Protein 6L81 (pdb70)

Secondary structure (DSSP, 8-state):
-HHHHHHHHHHHHHH----TTSHHHHHHHHHHHHHHHS--SPPP-HHHHHHHHHHHHHHHHHTT-HHHHHHHHHHHHHHT---HHHHHHHHHHHH-/-THHHHHHHHHHHHHHHHHHHTT----HHHHHHHHHHHHTT--HHHHHHHHHHHHHTTTT-/-HHHHHHHHHHHH----TTSHHHHHHHHHHHHHHHH----HHHHHHHHHHHHHHHHHTT-HHHHHHHHHHHHHHHTS---HHHHHHHHHHHH-/-HHHHHHHHHHHHHHTT----HHHHHHHHHHHHTT--HHHHHHHHHHHHHHHHH-

GO terms:
  GO:0005813 centrosome (C, IDA)
  GO:0005829 cytosol (C, TAS)
  GO:0005515 protein binding (F, IPI)
  GO:0008017 microtubule binding (F, IDA)
  GO:0000931 gamma-tubulin ring complex (C, IDA)
  GO:0007020 microtubule nucleation (P, IDA)

Foldseek 3Di:
DVVLVVLLVVCCVPVVDVDCPPVVSVVVSVVVVVVVPPDDDDPFDQVVLVVVLVVVLVVCVVVVVVVVSVVSVVVLVVQVPPVVSRVVSVVVVVVD/DVVVVVVVVVVLVVVVVVCVVVPVPDDSVVVVVLVVCVVVPDDVVVVVVVVVVVVVCPVVD/DLVVLLVVLCVPVVPVDCVDVVSVVSSVVVVVVVVVHDQDQVVLVVVLVVVLVVCVVVPVPVVSVVSVVVLVVQVPDPPVVSRVVSVVVVVVD/DVVVVLVVVVVVCVVVPVPDDSVVVVVLVVCVVVPDDVVVVSVVVVVVVVVVVVD

Solvent-accessible surface area: 15804 Å² total; per-residue (Å²): 125,93,47,92,132,1,0,60,41,0,0,47,46,21,4,38,27,138,85,73,95,41,99,55,0,75,41,0,5,58,1,0,44,19,1,12,128,4,126,3,43,126,129,40,79,48,116,141,19,60,102,59,13,90,33,36,63,84,94,14,62,132,121,87,59,115,91,73,3,64,35,0,101,132,5,4,110,66,18,40,114,123,164,30,47,46,10,9,1,10,1,0,34,48,12,75,130,96,74,101,143,97,45,80,170,85,50,24,60,6,2,19,65,0,1,156,20,19,118,3,65,13,71,66,131,13,0,26,10,1,14,80,0,6,109,80,62,18,33,7,64,2,0,4,11,0,0,96,13,0,73,109,14,41,148,64,129,98,92,128,9,0,68,48,0,0,71,41,19,2,38,14,145,86,72,87,39,98,55,2,78,53,0,6,63,0,0,58,12,0,15,153,27,64,150,61,87,41,125,139,13,52,108,50,12,69,34,20,64,107,100,16,56,132,127,86,61,112,87,76,2,61,33,1,76,138,12,4,98,63,1,38,121,26,119,75,116,29,24,33,10,3,0,16,2,0,36,41,11,72,106,115,149,71,17,25,57,7,0,40,84,0,0,92,34,15,111,2,56,8,72,68,98,12,1,29,8,2,11,90,0,6,81,90,62,20,36,3,94,1,0,5,6,0,0,102,20,0,68,44,1,59,140,24,127

Organism: Homo sapiens (NCBI:txid9606)

B-factor: mean 60.9, std 21.16, range [31.72, 166.47]

Structure (mmCIF, N/CA/C/O backbone):
data_6L81
#
_entry.id   6L81
#
_cell.length_a   88.390
_cell.length_b   96.144
_cell.length_c   51.884
_cell.angle_alpha   90.000
_cell.angle_beta   90.000
_cell.angle_gamma   90.000
#
_symmetry.space_group_name_H-M   'P 21 21 2'
#
loop_
_entity.id
_entity.type
_entity.pdbx_description
1 polymer 'Gamma-tubulin complex component 5'
2 polymer 'Mitotic-spindle organizing protein 1'
3 water water
#
loop_
_atom_site.group_PDB
_atom_site.id
_atom_site.type_symbol
_atom_site.label_atom_id
_atom_site.label_alt_id
_atom_site.label_comp_id
_atom_site.label_asym_id
_atom_site.label_entity_id
_atom_site.label_seq_id
_atom_site.pdbx_PDB_ins_code
_atom_site.Cartn_x
_atom_site.Cartn_y
_atom_site.Cartn_z
_atom_site.occupancy
_atom_site.B_iso_or_equiv
_atom_site.auth_seq_id
_atom_site.auth_comp_id
_atom_site.auth_asym_id
_atom_site.auth_atom_id
_atom_site.pdbx_PDB_model_num
ATOM 1 N N . ALA A 1 18 ? 6.57157 33.88034 -11.98400 1.000 79.96691 13 ALA A N 1
ATOM 2 C CA . ALA A 1 18 ? 7.59645 33.00497 -12.54851 1.000 79.49351 13 ALA A CA 1
ATOM 3 C C . ALA A 1 18 ? 6.99732 31.65701 -12.94889 1.000 79.32533 13 ALA A C 1
ATOM 4 O O . ALA A 1 18 ? 7.09987 31.22834 -14.10371 1.000 70.19465 13 ALA A O 1
ATOM 6 N N . GLN A 1 19 ? 6.38077 30.98358 -11.97361 1.000 75.60247 14 GLN A N 1
ATOM 7 C CA . GLN A 1 19 ? 5.64762 29.76120 -12.27630 1.000 69.20661 14 GLN A CA 1
ATOM 8 C C . GLN A 1 19 ? 4.34835 30.07242 -13.00763 1.000 59.36749 14 GLN A C 1
ATOM 9 O O . GLN A 1 19 ? 3.84179 29.23189 -13.76224 1.000 56.30187 14 GLN A O 1
ATOM 15 N N . GLN A 1 20 ? 3.81181 31.27672 -12.80711 1.000 58.38331 15 GLN A N 1
ATOM 16 C CA . GLN A 1 20 ? 2.69604 31.75563 -13.61581 1.000 62.37526 15 GLN A CA 1
ATOM 17 C C . GLN A 1 20 ? 3.02127 31.66611 -15.10222 1.000 58.00418 15 GLN A C 1
ATOM 18 O O . GLN A 1 20 ? 2.26320 31.08757 -15.89077 1.000 46.79667 15 GLN A O 1
ATOM 24 N N . GLU A 1 21 ? 4.15878 32.24607 -15.49372 1.000 53.85208 16 GLU A N 1
ATOM 25 C CA . GLU A 1 21 ? 4.55238 32.28440 -16.89750 1.000 60.33311 16 GLU A CA 1
ATOM 26 C C . GLU A 1 21 ? 4.71733 30.88359 -17.47438 1.000 59.47516 16 GLU A C 1
ATOM 27 O O . GLU A 1 21 ? 4.32289 30.62140 -18.61815 1.000 55.07524 16 GLU A O 1
ATOM 33 N N . ARG A 1 22 ? 5.31986 29.97242 -16.70964 1.000 67.18535 17 ARG A N 1
ATOM 34 C CA . ARG A 1 22 ? 5.39095 28.58789 -17.15889 1.000 64.37806 17 ARG A CA 1
ATOM 35 C C . ARG A 1 22 ? 3.98989 27.99339 -17.31435 1.000 56.68979 17 ARG A C 1
ATOM 36 O O . ARG A 1 22 ? 3.69258 27.32088 -18.31544 1.000 43.48507 17 ARG A O 1
ATOM 44 N N . ASP A 1 23 ? 3.10578 28.27262 -16.35049 1.000 45.64825 18 ASP A N 1
ATOM 45 C CA . ASP A 1 23 ? 1.75016 27.74355 -16.40432 1.000 50.68432 18 ASP A CA 1
ATOM 46 C C . ASP A 1 23 ? 1.01073 28.22830 -17.64838 1.000 51.48204 18 ASP A C 1
ATOM 47 O O . ASP A 1 23 ? 0.34457 27.43425 -18.32426 1.000 51.90198 18 ASP A O 1
ATOM 52 N N . VAL A 1 24 ? 1.13939 29.51724 -17.98882 1.000 41.64961 19 VAL A N 1
ATOM 53 C CA . VAL A 1 24 ? 0.44588 30.02016 -19.17682 1.000 43.33428 19 VAL A CA 1
ATOM 54 C C . VAL A 1 24 ? 0.99883 29.36287 -20.44346 1.000 43.09133 19 VAL A C 1
ATOM 55 O O . VAL A 1 24 ? 0.24245 29.04970 -21.37515 1.000 43.31079 19 VAL A O 1
ATOM 59 N N . ARG A 1 25 ? 2.31323 29.11665 -20.49681 1.000 48.65657 20 ARG A N 1
ATOM 60 C CA . ARG A 1 25 ? 2.87152 28.40942 -21.65044 1.000 49.95620 20 ARG A CA 1
ATOM 61 C C . ARG A 1 25 ? 2.32127 26.99601 -21.74285 1.000 47.42559 20 ARG A C 1
ATOM 62 O O . ARG A 1 25 ? 1.92765 26.54578 -22.82340 1.000 56.46700 20 ARG A O 1
ATOM 70 N N . GLU A 1 26 ? 2.30067 26.27179 -20.61833 1.000 49.34225 21 GLU A N 1
ATOM 71 C CA . GLU A 1 26 ? 1.75225 24.91499 -20.62074 1.000 50.25359 21 GLU A CA 1
ATOM 72 C C . GLU A 1 26 ? 0.27703 24.92190 -21.00522 1.000 51.08659 21 GLU A C 1
ATOM 73 O O . GLU A 1 26 ? -0.18545 24.04563 -21.74770 1.000 49.89978 21 GLU A O 1
ATOM 79 N N . LEU A 1 27 ? -0.47104 25.92224 -20.52691 1.000 43.59979 22 LEU A N 1
ATOM 80 C CA . LEU A 1 27 ? -1.87481 26.04197 -20.90980 1.000 49.10788 22 LEU A CA 1
ATOM 81 C C . LEU A 1 27 ? -2.02180 26.15507 -22.42285 1.000 50.06827 22 LEU A C 1
ATOM 82 O O . LEU A 1 27 ? -2.90071 25.52131 -23.01733 1.000 51.03556 22 LEU A O 1
ATOM 87 N N . VAL A 1 28 ? -1.14631 26.93143 -23.06811 1.000 50.87200 23 VAL A N 1
ATOM 88 C CA . VAL A 1 28 ? -1.20578 27.07744 -24.52164 1.000 50.73575 23 VAL A CA 1
ATOM 89 C C . VAL A 1 28 ? -0.85772 25.75726 -25.21160 1.000 52.35022 23 VAL A C 1
ATOM 90 O O . VAL A 1 28 ? -1.62265 25.25398 -26.04412 1.000 52.16133 23 VAL A O 1
ATOM 94 N N . ARG A 1 29 ? 0.31504 25.19716 -24.90115 1.000 50.97626 24 ARG A N 1
ATOM 95 C CA . ARG A 1 29 ? 0.67477 23.86665 -25.39234 1.000 64.61934 24 ARG A CA 1
ATOM 96 C C . ARG A 1 29 ? -0.48036 22.88588 -25.22872 1.000 64.39334 24 ARG A C 1
ATOM 97 O O . ARG A 1 29 ? -0.92906 22.26516 -26.19599 1.000 61.82849 24 ARG A O 1
ATOM 105 N N . GLY A 1 30 ? -0.98210 22.75209 -24.00247 1.000 65.17822 25 GLY A N 1
ATOM 106 C CA . GLY A 1 30 ? -2.01618 21.78754 -23.68984 1.000 63.35395 25 GLY A CA 1
ATOM 107 C C . GLY A 1 30 ? -3.32395 22.01159 -24.41550 1.000 64.47915 25 GLY A C 1
ATOM 108 O O . GLY A 1 30 ? -3.81869 21.12043 -25.11067 1.000 74.43017 25 GLY A O 1
ATOM 109 N N . VAL A 1 31 ? -3.89193 23.20572 -24.27615 1.000 61.07670 26 VAL A N 1
ATOM 110 C CA . VAL A 1 31 ? -5.22394 23.44746 -24.81657 1.000 51.03683 26 VAL A CA 1
ATOM 111 C C . VAL A 1 31 ? -5.17022 23.62105 -26.33063 1.000 61.13823 26 VAL A C 1
ATOM 112 O O . VAL A 1 31 ? -5.98623 23.05524 -27.06696 1.000 65.76227 26 VAL A O 1
ATOM 116 N N . ALA A 1 32 ? -4.22545 24.41883 -26.81821 1.000 57.98084 27 ALA A N 1
ATOM 117 C CA . ALA A 1 32 ? -4.13836 24.69123 -28.24523 1.000 62.14817 27 ALA A CA 1
ATOM 118 C C . ALA A 1 32 ? -3.33400 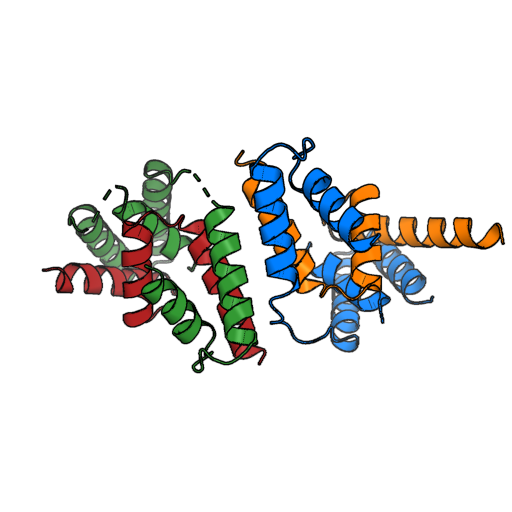23.64080 -29.00888 1.000 71.12768 27 ALA A C 1
ATOM 119 O O . ALA A 1 32 ? -3.25287 23.72169 -30.23672 1.000 77.42515 27 ALA A O 1
ATOM 121 N N . GLY A 1 33 ? -2.74774 22.66159 -28.32691 1.000 68.54447 28 GLY A N 1
ATOM 122 C CA . GLY A 1 33 ? -2.02907 21.60618 -29.03312 1.000 72.95967 28 GLY A CA 1
ATOM 123 C C . GLY A 1 33 ? -0.81699 22.08445 -29.80323 1.000 80.34321 28 GLY A C 1
ATOM 124 O O . GLY A 1 33 ? -0.52324 21.55318 -30.88056 1.000 84.72119 28 GLY A O 1
ATOM 125 N N . LEU A 1 34 ? -0.10687 23.08401 -29.27982 1.000 81.62258 29 LEU A N 1
ATOM 126 C CA . LEU A 1 34 ? 1.08817 23.64340 -29.91607 1.000 79.52738 29 LEU A CA 1
ATOM 127 C C . LEU A 1 34 ? 2.28544 23.36005 -29.01291 1.000 82.83858 29 LEU A C 1
ATOM 128 O O . LEU A 1 34 ? 2.61086 24.15285 -28.12658 1.000 75.62454 29 LEU A O 1
ATOM 133 N N . GLN A 1 35 ? 2.95044 22.23341 -29.25696 1.000 94.51982 30 GLN A N 1
ATOM 134 C CA . GLN A 1 35 ? 3.99915 21.72958 -28.37964 1.000 95.47008 30 GLN A CA 1
ATOM 135 C C . GLN A 1 35 ? 5.38198 22.27690 -28.71059 1.000 87.27231 30 GLN A C 1
ATOM 136 O O . GLN A 1 35 ? 6.33970 21.95368 -28.00049 1.000 99.82589 30 GLN A O 1
ATOM 142 N N . ASP A 1 36 ? 5.51398 23.09800 -29.74955 1.000 76.43128 31 ASP A N 1
ATOM 143 C CA . ASP A 1 36 ? 6.80888 23.61903 -30.19220 1.000 79.30426 31 ASP A CA 1
ATOM 144 C C . ASP A 1 36 ? 6.79559 25.13599 -30.00476 1.000 79.70209 31 ASP A C 1
ATOM 145 O O . ASP A 1 36 ? 6.22853 25.86558 -30.82305 1.000 73.05463 31 ASP A O 1
ATOM 150 N N . GLU A 1 37 ? 7.44935 25.60835 -28.93429 1.000 83.84752 32 GLU A N 1
ATOM 151 C CA . GLU A 1 37 ? 7.45370 27.03574 -28.62025 1.000 90.21800 32 GLU A CA 1
ATOM 152 C C . GLU A 1 37 ? 8.10586 27.87959 -29.71064 1.000 84.65532 32 GLU A C 1
ATOM 153 O O . GLU A 1 37 ? 7.84667 29.08557 -29.77708 1.000 88.07816 32 GLU A O 1
ATOM 159 N N . ALA A 1 38 ? 8.94743 27.28290 -30.55883 1.000 80.40528 33 ALA A N 1
ATOM 160 C CA . ALA A 1 38 ? 9.51559 27.96840 -31.71185 1.000 77.59063 33 ALA A CA 1
ATOM 161 C C . ALA A 1 38 ? 8.58064 27.97828 -32.91782 1.000 82.35080 33 ALA A C 1
ATOM 162 O O . ALA A 1 38 ? 9.03922 28.22620 -34.03671 1.000 97.32568 33 ALA A O 1
ATOM 164 N N . ASP A 1 39 ? 7.29985 27.68620 -32.72821 1.000 72.05426 34 ASP A N 1
ATOM 165 C CA . ASP A 1 39 ? 6.28306 27.91472 -33.74736 1.000 74.13656 34 ASP A CA 1
ATOM 166 C C . ASP A 1 39 ? 5.71509 29.31169 -33.55610 1.000 67.50898 34 ASP A C 1
ATOM 167 O O . ASP A 1 39 ? 5.26038 29.62955 -32.44656 1.000 62.45560 34 ASP A O 1
ATOM 172 N N . PRO A 1 40 ? 5.74128 30.17923 -34.57667 1.000 70.52550 35 PRO A N 1
ATOM 173 C CA . PRO A 1 40 ? 5.12298 31.50684 -34.42488 1.000 72.65468 35 PRO A CA 1
ATOM 174 C C . PRO A 1 40 ? 3.70045 31.45009 -33.90807 1.000 68.49306 35 PRO A C 1
ATOM 175 O O . PRO A 1 40 ? 3.25493 32.39805 -33.25188 1.000 77.63588 35 PRO A O 1
ATOM 179 N N . ASN A 1 41 ? 2.97822 30.35466 -34.16694 1.000 65.44855 36 ASN A N 1
ATOM 180 C CA . ASN A 1 41 ? 1.61764 30.23202 -33.65409 1.000 65.89157 36 ASN A CA 1
ATOM 181 C C . ASN A 1 41 ? 1.61068 30.04240 -32.14519 1.000 61.58579 36 ASN A C 1
ATOM 182 O O . ASN A 1 41 ? 0.67007 30.47603 -31.47312 1.000 59.46611 36 ASN A O 1
ATOM 187 N N . PHE A 1 42 ? 2.64716 29.41576 -31.58965 1.000 65.82175 37 PHE A N 1
ATOM 188 C CA . PHE A 1 42 ? 2.75159 29.36750 -30.13827 1.000 62.85192 37 PHE A CA 1
ATOM 189 C C . PHE A 1 42 ? 2.83161 30.77556 -29.55488 1.000 61.12190 37 PHE A C 1
ATOM 190 O O . PHE A 1 42 ? 2.05372 31.13370 -28.66099 1.000 54.83101 37 PHE A O 1
ATOM 198 N N . GLN A 1 43 ? 3.76320 31.59654 -30.05896 1.000 50.98738 38 GLN A N 1
ATOM 199 C CA . GLN A 1 43 ? 3.93704 32.92744 -29.48497 1.000 47.50654 38 GLN A CA 1
ATOM 200 C C . GLN A 1 43 ? 2.70087 33.79933 -29.70132 1.000 52.51193 38 GLN A C 1
ATOM 201 O O . GLN A 1 43 ? 2.34037 34.58376 -28.81301 1.000 44.34883 38 GLN A O 1
ATOM 207 N N . LEU A 1 44 ? 2.02877 33.65988 -30.85435 1.000 43.63869 39 LEU A N 1
ATOM 208 C CA . LEU A 1 44 ? 0.78860 34.40261 -31.08226 1.000 46.66746 39 LEU A CA 1
ATOM 209 C C . LEU A 1 44 ? -0.30120 33.99091 -30.10048 1.000 51.86141 39 LEU A C 1
ATOM 210 O O . LEU A 1 44 ? -1.05161 34.84442 -29.61093 1.000 47.87129 39 LEU A O 1
ATOM 215 N N . ALA A 1 45 ? -0.40312 32.69411 -29.79177 1.000 46.32774 40 ALA A N 1
ATOM 216 C CA . ALA A 1 45 ? -1.40864 32.25343 -28.83271 1.000 46.37100 40 ALA A CA 1
ATOM 217 C C . ALA A 1 45 ? -1.07981 32.77407 -27.44108 1.000 47.43949 40 ALA A C 1
ATOM 218 O O . ALA A 1 45 ? -1.97587 33.20405 -26.70206 1.000 40.95496 40 ALA A O 1
ATOM 220 N N . LEU A 1 46 ? 0.21569 32.77604 -27.09409 1.000 44.32729 41 LEU A N 1
ATOM 221 C CA . LEU A 1 46 ? 0.67095 33.24289 -25.78713 1.000 44.46745 41 LEU A CA 1
ATOM 222 C C . LEU A 1 46 ? 0.42390 34.74231 -25.61118 1.000 46.33175 41 LEU A C 1
ATOM 223 O O . LEU A 1 46 ? -0.09569 35.17747 -24.57564 1.000 46.02202 41 LEU A O 1
ATOM 228 N N . ASN A 1 47 ? 0.81560 35.54845 -26.60318 1.000 43.81341 42 ASN A N 1
ATOM 229 C CA . ASN A 1 47 ? 0.52852 36.97971 -26.55492 1.000 46.61331 42 ASN A CA 1
ATOM 230 C C . ASN A 1 47 ? -0.96428 37.22625 -26.39460 1.000 48.43738 42 ASN A C 1
ATOM 231 O O . ASN A 1 47 ? -1.37992 38.08139 -25.60629 1.000 43.40546 42 ASN A O 1
ATOM 236 N N . PHE A 1 48 ? -1.78848 36.47982 -27.13756 1.000 40.51681 43 PHE A N 1
ATOM 237 C CA . PHE A 1 48 ? -3.22995 36.60750 -26.97750 1.000 39.95661 43 PHE A CA 1
ATOM 238 C C . PHE A 1 48 ? -3.67631 36.23359 -25.56516 1.000 47.82793 43 PHE A C 1
ATOM 239 O O . PHE A 1 48 ? -4.51032 36.92763 -24.97086 1.000 39.85505 43 PHE A O 1
ATOM 247 N N . ALA A 1 49 ? -3.15165 35.13414 -25.01117 1.000 39.46448 44 ALA A N 1
ATOM 248 C CA . ALA A 1 49 ? -3.59230 34.73500 -23.67664 1.000 39.19943 44 ALA A CA 1
ATOM 249 C C . ALA A 1 49 ? -3.29228 35.83623 -22.66484 1.000 45.97657 44 ALA A C 1
ATOM 250 O O . ALA A 1 49 ? -4.17757 36.26602 -21.91667 1.000 35.83530 44 ALA A O 1
ATOM 252 N N . TRP A 1 50 ? -2.04546 36.32726 -22.65216 1.000 36.20120 45 TRP A N 1
ATOM 253 C CA . TRP A 1 50 ? -1.65825 37.33760 -21.67718 1.000 39.46774 45 TRP A CA 1
ATOM 254 C C . TRP A 1 50 ? -2.42278 38.63816 -21.88299 1.000 41.65904 45 TRP A C 1
ATOM 255 O O . TRP A 1 50 ? -2.85790 39.26637 -20.91058 1.000 42.75928 45 TRP A O 1
ATOM 266 N N . SER A 1 51 ? -2.57015 39.07107 -23.13766 1.000 39.65748 46 SER A N 1
ATOM 267 C CA . SER A 1 51 ? -3.33383 40.28275 -23.42006 1.000 53.27968 46 SER A CA 1
ATOM 268 C C . SER A 1 51 ? -4.77401 40.13715 -22.94917 1.000 44.75736 46 SER A C 1
ATOM 269 O O . SER A 1 51 ? -5.37470 41.09195 -22.44571 1.000 39.40433 46 SER A O 1
ATOM 272 N N . ASN A 1 52 ? -5.33740 38.94418 -23.10671 1.000 41.73698 47 ASN A N 1
ATOM 273 C CA . ASN A 1 52 ? -6.66635 38.66542 -22.57057 1.000 46.99981 47 ASN A CA 1
ATOM 274 C C . ASN A 1 52 ? -6.67518 38.77898 -21.04606 1.000 54.29787 47 ASN A C 1
ATOM 275 O O . ASN A 1 52 ? -7.54212 39.44994 -20.47000 1.000 45.78082 47 ASN A O 1
ATOM 280 N N . PHE A 1 53 ? -5.69103 38.15542 -20.37822 1.000 49.29529 48 PHE A N 1
ATOM 281 C CA . PHE A 1 53 ? -5.62612 38.19697 -18.91447 1.000 49.79582 48 PHE A CA 1
ATOM 282 C C . PHE A 1 53 ? -5.51135 39.63337 -18.39224 1.000 50.70576 48 PHE A C 1
ATOM 283 O O . PHE A 1 53 ? -6.10262 39.96800 -17.35853 1.000 47.94039 48 PHE A O 1
ATOM 291 N N . ARG A 1 54 ? -4.74247 40.49380 -19.07315 1.000 42.83650 49 ARG A N 1
ATOM 292 C CA . ARG A 1 54 ? -4.52848 41.85767 -18.57748 1.000 37.34112 49 ARG A CA 1
ATOM 293 C C . ARG A 1 54 ? -5.61920 42.85265 -18.97753 1.000 42.03721 49 ARG A C 1
ATOM 294 O O . ARG A 1 54 ? -5.56394 44.00896 -18.53086 1.000 46.61276 49 ARG A O 1
ATOM 302 N N . PHE A 1 55 ? -6.58519 42.46221 -19.81127 1.000 46.52474 50 PHE A N 1
ATOM 303 C CA . PHE A 1 55 ? -7.68718 43.35751 -20.18058 1.000 53.44399 50 PHE A CA 1
ATOM 304 C C . PHE A 1 55 ? -8.79619 43.14386 -19.15013 1.000 52.19074 50 PHE A C 1
ATOM 305 O O . PHE A 1 55 ? -9.74041 42.37602 -19.34885 1.000 49.96850 50 PHE A O 1
ATOM 313 N N . HIS A 1 56 ? -8.63892 43.80623 -18.00456 1.000 54.13301 51 HIS A N 1
ATOM 314 C CA . HIS A 1 56 ? -9.60361 43.68116 -16.91504 1.000 55.56173 51 HIS A CA 1
ATOM 315 C C . HIS A 1 56 ? -10.94055 44.25388 -17.34746 1.000 60.26287 51 HIS A C 1
ATOM 316 O O . HIS A 1 56 ? -11.04612 45.43870 -17.67571 1.000 64.54154 51 HIS A O 1
ATOM 323 N N . ARG A 1 57 ? -11.94721 43.41407 -17.33996 1.000 49.79644 52 ARG A N 1
ATOM 324 C CA . ARG A 1 57 ? -13.24095 43.74503 -17.91509 1.000 56.57496 52 ARG A CA 1
ATOM 325 C C . ARG A 1 57 ? -14.38065 42.99186 -17.24150 1.000 63.40456 52 ARG A C 1
ATOM 326 O O . ARG A 1 57 ? -15.52694 43.12646 -17.67631 1.000 61.31967 52 ARG A O 1
ATOM 334 N N . PHE A 1 58 ? -14.10424 42.17685 -16.23392 1.000 65.22186 53 PHE A N 1
ATOM 335 C CA . PHE A 1 58 ? -15.11652 41.42968 -15.51084 1.000 57.99940 53 PHE A CA 1
ATOM 336 C C . PHE A 1 58 ? -15.20789 41.92190 -14.07848 1.000 56.10064 53 PHE A C 1
ATOM 337 O O . PHE A 1 58 ? -14.20070 42.28741 -13.46432 1.000 54.43280 53 PHE A O 1
ATOM 345 N N . LEU A 1 59 ? -16.41610 41.86425 -13.52972 1.000 54.62168 54 LEU A N 1
ATOM 346 C CA . LEU A 1 59 ? -16.56736 42.02426 -12.09120 1.000 59.87914 54 LEU A CA 1
ATOM 347 C C . LEU A 1 59 ? -15.87439 40.87522 -11.36328 1.000 51.54207 54 LEU A C 1
ATOM 348 O O . LEU A 1 59 ? -15.67038 39.78926 -11.91922 1.000 46.83747 54 LEU A O 1
ATOM 353 N N . ASP A 1 60 ? -15.50063 41.11589 -10.10717 1.000 59.01590 55 ASP A N 1
ATOM 354 C CA . ASP A 1 60 ? -14.86663 40.03391 -9.37153 1.000 69.62585 55 ASP A CA 1
ATOM 355 C C . ASP A 1 60 ? -15.89456 38.95083 -9.05170 1.000 58.84395 55 ASP A C 1
ATOM 356 O O . ASP A 1 60 ? -17.11318 39.16678 -9.10571 1.000 49.00823 55 ASP A O 1
ATOM 361 N N . VAL A 1 61 ? -15.39259 37.75155 -8.76777 1.000 55.15596 56 VAL A N 1
ATOM 362 C CA . VAL A 1 61 ? -16.29162 36.61364 -8.64821 1.000 54.92386 56 VAL A CA 1
ATOM 363 C C . VAL A 1 61 ? -17.20091 36.82239 -7.44544 1.000 48.76877 56 VAL A C 1
ATOM 364 O O . VAL A 1 61 ? -16.75237 37.23216 -6.36647 1.000 48.93576 56 VAL A O 1
ATOM 368 N N . ASN A 1 62 ? -18.49628 36.61268 -7.64821 1.000 46.66467 57 ASN A N 1
ATOM 369 C CA . ASN A 1 62 ? -19.47577 36.71676 -6.56814 1.000 49.58194 57 ASN A CA 1
ATOM 370 C C . ASN A 1 62 ? -19.73458 35.31743 -6.01380 1.000 41.07063 57 ASN A C 1
ATOM 371 O O . ASN A 1 62 ? -20.34640 34.47735 -6.68858 1.000 40.73494 57 ASN A O 1
ATOM 376 N N . SER A 1 63 ? -19.29562 35.09379 -4.77315 1.000 39.37798 58 SER A N 1
ATOM 377 C CA . SER A 1 63 ? -19.41542 33.79373 -4.11581 1.000 49.69014 58 SER A CA 1
ATOM 378 C C . SER A 1 63 ? -20.86747 33.38110 -3.93214 1.000 41.05245 58 SER A C 1
ATOM 379 O O . SER A 1 63 ? -21.22100 32.21355 -4.14008 1.000 40.80313 58 SER A O 1
ATOM 382 N N . HIS A 1 64 ? -21.71117 34.30967 -3.48543 1.000 42.76678 59 HIS A N 1
ATOM 383 C CA . HIS A 1 64 ? -23.12903 34.00284 -3.31987 1.000 42.23843 59 HIS A CA 1
ATOM 384 C C . HIS A 1 64 ? -23.77646 33.55193 -4.63014 1.000 48.56973 59 HIS A C 1
ATOM 385 O O . HIS A 1 64 ? -24.58392 32.61130 -4.64031 1.000 49.99857 59 HIS A O 1
ATOM 392 N N . LYS A 1 65 ? -23.44678 34.21019 -5.74636 1.000 44.73129 60 LYS A N 1
ATOM 393 C CA . LYS A 1 65 ? -24.01111 33.78966 -7.02881 1.000 45.37432 60 LYS A CA 1
ATOM 394 C C . LYS A 1 65 ? -23.50484 32.40599 -7.43938 1.000 42.40631 60 LYS A C 1
ATOM 395 O O . LYS A 1 65 ? -24.24395 31.62279 -8.05080 1.000 46.20787 60 LYS A O 1
ATOM 401 N N . ILE A 1 66 ? -22.24081 32.09814 -7.14303 1.000 39.96104 61 ILE A N 1
ATOM 402 C CA . ILE A 1 66 ? -21.72255 30.76853 -7.43963 1.000 39.54263 61 ILE A CA 1
ATOM 403 C C . ILE A 1 66 ? -22.47341 29.72460 -6.62036 1.000 35.12341 61 ILE A C 1
ATOM 404 O O . ILE A 1 66 ? -22.86275 28.66408 -7.13077 1.000 41.00619 61 ILE A O 1
ATOM 409 N N . GLU A 1 67 ? -22.67644 30.01526 -5.33163 1.000 35.06765 62 GLU A N 1
ATOM 410 C CA . GLU A 1 67 ? -23.38511 29.08456 -4.45861 1.000 43.08063 62 GLU A CA 1
ATOM 411 C C . GLU A 1 67 ? -24.79764 28.82157 -4.95015 1.000 46.36090 62 GLU A C 1
ATOM 412 O O . GLU A 1 67 ? -25.27232 27.67997 -4.90005 1.000 46.29093 62 GLU A O 1
ATOM 418 N N . LYS A 1 68 ? -25.49207 29.86847 -5.41463 1.000 46.63865 63 LYS A N 1
ATOM 419 C CA . LYS A 1 68 ? -26.84077 29.68158 -5.94563 1.000 45.68851 63 LYS A CA 1
ATOM 420 C C . LYS A 1 68 ? -26.81744 28.79280 -7.17846 1.000 45.74660 63 LYS A C 1
ATOM 421 O O . LYS A 1 68 ? -27.66721 27.90906 -7.33591 1.000 47.21370 63 LYS A O 1
ATOM 427 N N . THR A 1 69 ? -25.82715 28.98653 -8.05207 1.000 46.98666 64 THR A N 1
ATOM 428 C CA . THR A 1 69 ? -25.73575 28.15234 -9.24956 1.000 43.47670 64 THR A CA 1
ATOM 429 C C . THR A 1 69 ? -25.48072 26.69124 -8.89312 1.000 47.71894 64 THR A C 1
ATOM 430 O O . THR A 1 69 ? -26.13593 25.78727 -9.43455 1.000 44.31934 64 THR A O 1
ATOM 434 N N . ILE A 1 70 ? -24.53869 26.44571 -7.97433 1.000 48.64433 65 ILE A N 1
ATOM 435 C CA . ILE A 1 70 ? -24.25730 25.08695 -7.51877 1.000 43.66255 65 ILE A CA 1
ATOM 436 C C . ILE A 1 70 ? -25.53405 24.43484 -7.02848 1.000 40.75414 65 ILE A C 1
ATOM 437 O O . ILE A 1 70 ? -25.86867 23.30547 -7.40206 1.000 42.17383 65 ILE A O 1
ATOM 442 N N . GLU A 1 71 ? -26.24892 25.13204 -6.15433 1.000 43.62359 66 GLU A N 1
ATOM 443 C CA . GLU A 1 71 ? -27.47802 24.56720 -5.61793 1.000 45.60904 66 GLU A CA 1
ATOM 444 C C . GLU A 1 71 ? -28.50964 24.38503 -6.72131 1.000 49.43055 66 GLU A C 1
ATOM 445 O O . GLU A 1 71 ? -29.26969 23.41079 -6.69017 1.000 48.73479 66 GLU A O 1
ATOM 451 N N . GLY A 1 72 ? -28.47536 25.24974 -7.74947 1.000 47.92381 67 GLY A N 1
ATOM 452 C CA . GLY A 1 72 ? -29.34459 25.06738 -8.90892 1.000 45.72792 67 GLY A CA 1
ATOM 453 C C . GLY A 1 72 ? -29.01573 23.81588 -9.70754 1.000 48.47377 67 GLY A C 1
ATOM 454 O O . GLY A 1 72 ? -29.91033 23.09307 -10.14696 1.000 44.94627 67 GLY A O 1
ATOM 455 N N . ILE A 1 73 ? -27.73074 23.52711 -9.88718 1.000 44.58568 68 ILE A N 1
ATOM 456 C CA . ILE A 1 73 ? -27.36187 22.28640 -10.56230 1.000 48.67666 68 ILE A CA 1
ATOM 457 C C . ILE A 1 73 ? -27.87291 21.08772 -9.77216 1.000 46.55666 68 ILE A C 1
ATOM 458 O O . ILE A 1 73 ? -28.40407 20.13038 -10.34568 1.000 44.01715 68 ILE A O 1
ATOM 463 N N . TYR A 1 74 ? -27.75093 21.13655 -8.43892 1.000 38.36229 69 TYR A N 1
ATOM 464 C CA . TYR A 1 74 ? -28.25101 20.03804 -7.61815 1.000 47.99803 69 TYR A CA 1
ATOM 465 C C . TYR A 1 74 ? -29.75852 19.83072 -7.82102 1.000 52.66660 69 TYR A C 1
ATOM 466 O O . TYR A 1 74 ? -30.22141 18.68937 -7.96647 1.000 46.64960 69 TYR A O 1
ATOM 475 N N . GLU A 1 75 ? -30.54120 20.91633 -7.85987 1.000 49.24414 70 GLU A N 1
ATOM 476 C CA . GLU A 1 75 ? -31.98877 20.75949 -8.04269 1.000 54.76423 70 GLU A CA 1
ATOM 477 C C . GLU A 1 75 ? -32.30453 20.08461 -9.37195 1.000 56.67547 70 GLU A C 1
ATOM 478 O O . GLU A 1 75 ? -33.22209 19.25600 -9.46069 1.000 52.88698 70 GLU A O 1
ATOM 484 N N . LYS A 1 76 ? -31.56930 20.46199 -10.42216 1.000 48.93757 71 LYS A N 1
ATOM 485 C CA . LYS A 1 76 ? -31.81948 19.93351 -11.75469 1.000 54.72421 71 LYS A CA 1
ATOM 486 C C . LYS A 1 76 ? -31.56549 18.43778 -11.79862 1.000 58.07935 71 LYS A C 1
ATOM 487 O O . LYS A 1 76 ? -32.33150 17.68740 -12.41765 1.000 50.70870 71 LYS A O 1
ATOM 493 N N . PHE A 1 77 ? -30.48940 17.98535 -11.15102 1.000 45.88699 72 PHE A N 1
ATOM 494 C CA . PHE A 1 77 ? -30.26048 16.55276 -11.04345 1.000 46.36671 72 PHE A CA 1
ATOM 495 C C . PHE A 1 77 ? -31.42203 15.87022 -10.32756 1.000 62.27353 72 PHE A C 1
ATOM 496 O O . PHE A 1 77 ? -31.92390 14.83874 -10.79342 1.000 66.15796 72 PHE A O 1
ATOM 504 N N . VAL A 1 78 ? -31.89139 16.45146 -9.21714 1.000 60.43909 73 VAL A N 1
ATOM 505 C CA . VAL A 1 78 ? -32.98459 15.83315 -8.47305 1.000 62.71665 73 VAL A CA 1
ATOM 506 C C . VAL A 1 78 ? -34.26048 15.81799 -9.30813 1.000 63.61166 73 VAL A C 1
ATOM 507 O O . VAL A 1 78 ? -34.97833 14.81340 -9.34203 1.000 61.51385 73 VAL A O 1
ATOM 511 N N . ILE A 1 79 ? -34.55676 16.92727 -9.98921 1.000 59.21366 74 ILE A N 1
ATOM 512 C CA . ILE A 1 79 ? -35.78105 17.04157 -10.77708 1.000 70.78941 74 ILE A CA 1
ATOM 513 C C . ILE A 1 79 ? -35.86460 15.91776 -11.80764 1.000 76.28175 74 ILE A C 1
ATOM 514 O O . ILE A 1 79 ? -36.93149 15.32941 -12.02647 1.000 83.45211 74 ILE A O 1
ATOM 519 N N . HIS A 1 80 ? -34.73353 15.57597 -12.42386 1.000 71.59718 75 HIS A N 1
ATOM 520 C CA . HIS A 1 80 ? -34.66124 14.54008 -13.44294 1.000 71.67940 75 HIS A CA 1
ATOM 521 C C . HIS A 1 80 ? -34.39759 13.15116 -12.86150 1.000 69.69102 75 HIS A C 1
ATOM 522 O O . HIS A 1 80 ? -34.02065 12.24152 -13.60952 1.000 76.69019 75 HIS A O 1
ATOM 529 N N . SER A 1 81 ? -34.56785 12.97652 -11.54939 1.000 65.69510 76 SER A N 1
ATOM 530 C CA . SER A 1 81 ? -34.44225 11.68208 -10.86782 1.000 70.76883 76 SER A CA 1
ATOM 531 C C . SER A 1 81 ? -33.07360 11.02773 -11.06942 1.000 67.59675 76 SER A C 1
ATOM 532 O O . SER A 1 81 ? -32.93130 9.81153 -10.87498 1.000 56.84956 76 SER A O 1
ATOM 535 N N . ASP A 1 82 ? -32.04479 11.79654 -11.44462 1.000 66.53620 77 ASP A N 1
ATOM 536 C CA . ASP A 1 82 ? -30.68655 11.24842 -11.49925 1.000 69.19639 77 ASP A CA 1
ATOM 537 C C . ASP A 1 82 ? -30.10571 11.34391 -10.09209 1.000 69.83253 77 ASP A C 1
ATOM 538 O O . ASP A 1 82 ? -29.34862 12.25775 -9.74734 1.000 64.69682 77 ASP A O 1
ATOM 543 N N . LEU A 1 83 ? -30.47904 10.35632 -9.27382 1.000 71.09687 78 LEU A N 1
ATOM 544 C CA . LEU A 1 83 ? -30.15754 10.37898 -7.85154 1.000 81.35220 78 LEU A CA 1
ATOM 545 C C . LEU A 1 83 ? -28.66730 10.17663 -7.60283 1.000 81.97262 78 LEU A C 1
ATOM 546 O O . LEU A 1 83 ? -28.08712 10.83856 -6.73653 1.000 80.19509 78 LEU A O 1
ATOM 551 N N . SER A 1 84 ? -28.02956 9.26219 -8.34008 1.000 82.38546 79 SER A N 1
ATOM 552 C CA . SER A 1 84 ? -26.60921 9.01930 -8.12169 1.000 80.68017 79 SER A CA 1
ATOM 553 C C . SER A 1 84 ? -25.75485 10.18562 -8.60205 1.000 79.12354 79 SER A C 1
ATOM 554 O O . SER A 1 84 ? -24.61277 10.32787 -8.15310 1.000 76.82594 79 SER A O 1
ATOM 557 N N . LYS A 1 85 ? -26.27757 11.02343 -9.49640 1.000 72.88103 80 LYS A N 1
ATOM 558 C CA . LYS A 1 85 ? -25.54410 12.22376 -9.87194 1.000 69.00709 80 LYS A CA 1
ATOM 559 C C . LYS A 1 85 ? -25.81043 13.37688 -8.91341 1.000 56.39439 80 LYS A C 1
ATOM 560 O O . LYS A 1 85 ? -24.89103 14.14197 -8.61469 1.000 55.84708 80 LYS A O 1
ATOM 566 N N . ALA A 1 86 ? -27.04192 13.50269 -8.40541 1.000 50.02262 81 ALA A N 1
ATOM 567 C CA . ALA A 1 86 ? -27.34127 14.56083 -7.44694 1.000 52.79074 81 ALA A CA 1
ATOM 568 C C . ALA A 1 86 ? -26.56336 14.35866 -6.15190 1.000 60.74052 81 ALA A C 1
ATOM 569 O O . ALA A 1 86 ? -25.92590 15.29260 -5.64380 1.000 51.46584 81 ALA A O 1
ATOM 571 N N . ALA A 1 87 ? -26.61107 13.13673 -5.60146 1.000 52.41606 82 ALA A N 1
ATOM 572 C CA . ALA A 1 87 ? -25.87209 12.83536 -4.37818 1.000 54.40675 82 ALA A CA 1
ATOM 573 C C . ALA A 1 87 ? -24.37286 13.01867 -4.58102 1.000 53.35810 82 ALA A C 1
ATOM 574 O O . ALA A 1 87 ? -23.67503 13.48319 -3.67542 1.000 57.10309 82 ALA A O 1
ATOM 576 N N . SER A 1 88 ? -23.86016 12.66520 -5.76662 1.000 54.73442 83 SER A N 1
ATOM 577 C CA . SER A 1 88 ? -22.44771 12.88600 -6.06380 1.000 59.63674 83 SER A CA 1
ATOM 578 C C . SER A 1 88 ? -22.13779 14.37367 -6.13180 1.000 55.04290 83 SER A C 1
ATOM 579 O O . SER A 1 88 ? -21.16737 14.84768 -5.52224 1.000 47.44885 83 SER A O 1
ATOM 582 N N . TRP A 1 89 ? -22.95806 15.12052 -6.88098 1.000 48.47062 84 TRP A N 1
ATOM 583 C CA . TRP A 1 89 ? -22.79422 16.56488 -6.99661 1.000 48.72773 84 TRP A CA 1
ATOM 584 C C . TRP A 1 89 ? -22.73883 17.23530 -5.63111 1.000 41.91620 84 TRP A C 1
ATOM 585 O O . TRP A 1 89 ? -21.79501 17.96849 -5.32735 1.000 41.54529 84 TRP A O 1
ATOM 596 N N . LYS A 1 90 ? -23.75100 16.98447 -4.79420 1.000 43.55150 85 LYS A N 1
ATOM 597 C CA . LYS A 1 90 ? -23.76788 17.59712 -3.47819 1.000 48.43522 85 LYS A CA 1
ATOM 598 C C . LYS A 1 90 ? -22.55814 17.16547 -2.65650 1.000 56.11318 85 LYS A C 1
ATOM 599 O O . LYS A 1 90 ? -21.94493 17.99233 -1.97313 1.000 47.19028 85 LYS A O 1
ATOM 605 N N . ARG A 1 91 ? -22.17995 15.88201 -2.72839 1.000 56.03081 86 ARG A N 1
ATOM 606 C CA . ARG A 1 91 ? -21.07062 15.40135 -1.90590 1.000 54.45975 86 ARG A CA 1
ATOM 607 C C . ARG A 1 91 ? -19.75645 16.05205 -2.32181 1.000 39.27362 86 ARG A C 1
ATOM 608 O O . ARG A 1 91 ? -18.99676 16.52430 -1.47529 1.000 39.30523 86 ARG A O 1
ATOM 616 N N . LEU A 1 92 ? -19.48754 16.11350 -3.63210 1.000 38.43041 87 LEU A N 1
ATOM 617 C CA . LEU A 1 92 ? -18.21363 16.66420 -4.08994 1.000 39.12865 87 LEU A CA 1
ATOM 618 C C . LEU A 1 92 ? -18.11148 18.15859 -3.80910 1.000 41.35647 87 LEU A C 1
ATOM 619 O O . LEU A 1 92 ? -17.08581 18.63381 -3.31449 1.000 40.80399 87 LEU A O 1
ATOM 624 N N . THR A 1 93 ? -19.15520 18.92002 -4.13057 1.000 46.16824 88 THR A N 1
ATOM 625 C CA . THR A 1 93 ? -19.08298 20.36833 -3.92393 1.000 39.92961 88 THR A CA 1
ATOM 626 C C . THR A 1 93 ? -19.02324 20.71973 -2.43986 1.000 39.31294 88 THR A C 1
ATOM 627 O O . THR A 1 93 ? -18.26510 21.61781 -2.04683 1.000 47.10954 88 THR A O 1
ATOM 631 N N . GLU A 1 94 ? -19.79967 20.02185 -1.59595 1.000 43.97736 89 GLU A N 1
ATOM 632 C CA . GLU A 1 94 ? -19.68560 20.23275 -0.15072 1.000 48.91612 89 GLU A CA 1
ATOM 633 C C . GLU A 1 94 ? -18.26823 19.94123 0.33502 1.000 55.53425 89 GLU A C 1
ATOM 634 O O . GLU A 1 94 ? -17.68676 20.71456 1.10831 1.000 51.09195 89 GLU A O 1
ATOM 640 N N . GLU A 1 95 ? -17.69594 18.82058 -0.10081 1.000 47.92490 90 GLU A N 1
ATOM 641 C CA . GLU A 1 95 ? -16.34450 18.49343 0.34073 1.000 53.38876 90 GLU A CA 1
ATOM 642 C C . GLU A 1 95 ? -15.35416 19.54964 -0.12292 1.000 40.98567 90 GLU A C 1
ATOM 643 O O . GLU A 1 95 ? -14.48887 19.99053 0.64694 1.000 43.83101 90 GLU A O 1
ATOM 649 N N . PHE A 1 96 ? -15.46027 19.96289 -1.38661 1.000 42.77771 91 PHE A N 1
ATOM 650 C CA . PHE A 1 96 ? -14.50056 20.91858 -1.92905 1.000 46.81782 91 PHE A CA 1
ATOM 651 C C . PHE A 1 96 ? -14.58114 22.25439 -1.20073 1.000 49.85144 91 PHE A C 1
ATOM 652 O O . PHE A 1 96 ? -13.55243 22.86232 -0.88239 1.000 43.88703 91 PHE A O 1
ATOM 660 N N . LEU A 1 97 ? -15.79081 22.69476 -0.87113 1.000 45.69897 92 LEU A N 1
ATOM 661 C CA . LEU A 1 97 ? -15.96524 24.02853 -0.32549 1.000 53.27278 92 LEU A CA 1
ATOM 662 C C . LEU A 1 97 ? -15.50760 24.13470 1.13299 1.000 68.49898 92 LEU A C 1
ATOM 663 O O . LEU A 1 97 ? -15.90662 25.07173 1.83011 1.000 62.34115 92 LEU A O 1
ATOM 668 N N . ASN A 1 98 ? -14.65204 23.20789 1.60060 1.000 82.60513 93 ASN A N 1
ATOM 669 C CA . ASN A 1 98 ? -14.01319 23.27961 2.92974 1.000 76.48444 93 ASN A CA 1
ATOM 670 C C . ASN A 1 98 ? -12.50021 23.05633 2.79602 1.000 82.61032 93 ASN A C 1
ATOM 671 O O . ASN A 1 98 ? -12.02433 21.91532 2.84804 1.000 72.50485 93 ASN A O 1
ATOM 676 N N . ALA A 1 99 ? -11.76052 24.15462 2.62923 1.000 84.90322 94 ALA A N 1
ATOM 677 C CA . ALA A 1 99 ? -10.29300 24.19389 2.70616 1.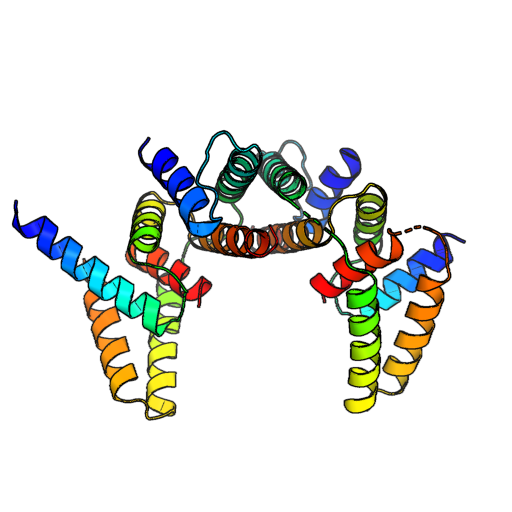000 88.48018 94 ALA A CA 1
ATOM 678 C C . ALA A 1 99 ? -9.59187 23.38050 1.62020 1.000 82.92805 94 ALA A C 1
ATOM 679 O O . ALA A 1 99 ? -8.51268 23.76479 1.15494 1.000 72.63630 94 ALA A O 1
ATOM 681 N N . ASP A 1 110 ? -10.57119 32.59358 -1.13310 1.000 83.65473 105 ASP A N 1
ATOM 682 C CA . ASP A 1 110 ? -11.42901 33.05066 -2.22423 1.000 81.58974 105 ASP A CA 1
ATOM 683 C C . ASP A 1 110 ? -11.36435 32.10962 -3.42017 1.000 72.34746 105 ASP A C 1
ATOM 684 O O . ASP A 1 110 ? -12.32692 32.02534 -4.21052 1.000 65.27477 105 ASP A O 1
ATOM 689 N N . ALA A 1 111 ? -10.22694 31.41255 -3.55827 1.000 55.61510 106 ALA A N 1
ATOM 690 C CA . ALA A 1 111 ? -9.98500 30.63269 -4.77012 1.000 50.22478 106 ALA A CA 1
ATOM 691 C C . ALA A 1 111 ? -11.00181 29.50932 -4.98445 1.000 38.77685 106 ALA A C 1
ATOM 692 O O . ALA A 1 111 ? -11.10450 29.00734 -6.10681 1.000 45.39937 106 ALA A O 1
ATOM 694 N N . HIS A 1 112 ? -11.73375 29.08623 -3.94509 1.000 37.38673 107 HIS A N 1
ATOM 695 C CA . HIS A 1 112 ? -12.75177 28.05468 -4.15025 1.000 45.32544 107 HIS A CA 1
ATOM 696 C C . HIS A 1 112 ? -13.73770 28.48679 -5.22341 1.000 41.44295 107 HIS A C 1
ATOM 697 O O . HIS A 1 112 ? -14.04065 27.72601 -6.14766 1.000 40.39747 107 HIS A O 1
ATOM 704 N N . TYR A 1 113 ? -14.26271 29.71066 -5.09943 1.000 39.11288 108 TYR A N 1
ATOM 705 C CA . TYR A 1 113 ? -15.32725 30.17180 -5.97354 1.000 40.47080 108 TYR A CA 1
ATOM 706 C C . TYR A 1 113 ? -14.79832 30.58835 -7.32930 1.000 41.76032 108 TYR A C 1
ATOM 707 O O . TYR A 1 113 ? -15.48894 30.41166 -8.33746 1.000 42.96970 108 TYR A O 1
ATOM 716 N N . SER A 1 114 ? -13.56620 31.08904 -7.38077 1.000 38.40249 109 SER A N 1
ATOM 717 C CA . SER A 1 114 ? -12.95498 31.37674 -8.66999 1.000 34.87548 109 SER A CA 1
ATOM 718 C C . SER A 1 114 ? -12.77023 30.10081 -9.49033 1.000 33.74392 109 SER A C 1
ATOM 719 O O . SER A 1 114 ? -13.08064 30.06761 -10.68569 1.000 39.22643 109 SER A O 1
ATOM 722 N N . ILE A 1 115 ? -12.24598 29.04320 -8.87275 1.000 42.42362 110 ILE A N 1
ATOM 723 C CA . ILE A 1 115 ? -12.13198 27.75867 -9.56764 1.000 34.85250 110 ILE A CA 1
ATOM 724 C C . ILE A 1 115 ? -13.50494 27.28872 -10.03570 1.000 37.03607 110 ILE A C 1
ATOM 725 O O . ILE A 1 115 ? -13.68492 26.88464 -11.19215 1.000 37.06443 110 ILE A O 1
ATOM 730 N N . LEU A 1 116 ? -14.49533 27.33503 -9.13899 1.000 36.21281 111 LEU A N 1
ATOM 731 C CA . LEU A 1 116 ? -15.81984 26.83467 -9.49654 1.000 43.26385 111 LEU A CA 1
ATOM 732 C C . LEU A 1 116 ? -16.43593 27.66552 -10.62017 1.000 41.26516 111 LEU A C 1
ATOM 733 O O . LEU A 1 116 ? -17.05616 27.12195 -11.53699 1.000 36.74517 111 LEU A O 1
ATOM 738 N N . SER A 1 117 ? -16.25731 28.98955 -10.56738 1.000 37.97229 112 SER A N 1
ATOM 739 C CA . SER A 1 117 ? -16.73248 29.85161 -11.64202 1.000 37.32583 112 SER A CA 1
ATOM 740 C C . SER A 1 117 ? -16.10888 29.46683 -12.98505 1.000 42.27226 112 SER A C 1
ATOM 741 O O . SER A 1 117 ? -16.80068 29.41912 -14.01268 1.000 37.68030 112 SER A O 1
ATOM 744 N N . LEU A 1 118 ? -14.80237 29.19195 -13.00652 1.000 35.37497 113 LEU A N 1
ATOM 745 C CA . LEU A 1 118 ? -14.19378 28.76380 -14.26338 1.000 36.39549 113 LEU A CA 1
ATOM 746 C C . LEU A 1 118 ? -14.85196 27.48150 -14.77553 1.000 40.41804 113 LEU A C 1
ATOM 747 O O . LEU A 1 118 ? -15.19632 27.37581 -15.95747 1.000 37.21610 113 LEU A O 1
ATOM 752 N N . LEU A 1 119 ? -15.02141 26.48323 -13.89795 1.000 34.86556 114 LEU A N 1
ATOM 753 C CA . LEU A 1 119 ? -15.61974 25.23059 -14.35656 1.000 38.90354 114 LEU A CA 1
ATOM 754 C C . LEU A 1 119 ? -17.05305 25.45848 -14.83543 1.000 42.62133 114 LEU A C 1
ATOM 755 O O . LEU A 1 119 ? -17.47388 24.90066 -15.85774 1.000 39.35087 114 LEU A O 1
ATOM 760 N N . LEU A 1 120 ? -17.79725 26.31363 -14.13316 1.000 34.16636 115 LEU A N 1
ATOM 761 C CA . LEU A 1 120 ? -19.14990 26.63525 -14.57497 1.000 46.28733 115 LEU A CA 1
ATOM 762 C C . LEU A 1 120 ? -19.12720 27.30697 -15.94188 1.000 51.13736 115 LEU A C 1
ATOM 763 O O . LEU A 1 120 ? -19.95120 26.99974 -16.80346 1.000 45.85618 115 LEU A O 1
ATOM 768 N N . CYS A 1 121 ? -18.16398 28.19701 -16.17275 1.000 46.76557 116 CYS A N 1
ATOM 769 C CA . CYS A 1 121 ? -18.06841 28.84995 -17.46898 1.000 44.45861 116 CYS A CA 1
ATOM 770 C C . CYS A 1 121 ? -17.70063 27.87240 -18.58420 1.000 46.61096 116 CYS A C 1
ATOM 771 O O . CYS A 1 121 ? -18.14051 28.04576 -19.72645 1.000 34.56635 116 CYS A O 1
ATOM 774 N N . LEU A 1 122 ? -16.90483 26.84883 -18.27829 1.000 36.62305 117 LEU A N 1
ATOM 775 C CA . LEU A 1 122 ? -16.54271 25.84291 -19.26982 1.000 43.84286 117 LEU A CA 1
ATOM 776 C C . LEU A 1 122 ? -17.60713 24.75635 -19.46075 1.000 45.06390 117 LEU A C 1
ATOM 777 O O . LEU A 1 122 ? -17.46576 23.92908 -20.36250 1.000 44.04357 117 LEU A O 1
ATOM 782 N N . SER A 1 123 ? -18.65198 24.72032 -18.64011 1.000 38.26411 118 SER A N 1
ATOM 783 C CA . SER A 1 123 ? -19.72500 23.74883 -18.82156 1.000 52.18953 118 SER A CA 1
ATOM 784 C C . SER A 1 123 ? -20.45090 24.00173 -20.16034 1.000 37.90008 118 SER A C 1
ATOM 785 O O . SER A 1 123 ? -20.65600 23.05840 -20.92311 1.000 64.87153 118 SER A O 1
ATOM 787 N N . ALA B 2 17 ? 3.96835 18.50186 5.93355 1.000 101.43925 14 ALA B N 1
ATOM 788 C CA . ALA B 2 17 ? 4.50366 17.14885 6.04696 1.000 109.02876 14 ALA B CA 1
ATOM 789 C C . ALA B 2 17 ? 4.18492 16.33560 4.79484 1.000 124.39088 14 ALA B C 1
ATOM 790 O O . ALA B 2 17 ? 3.88138 16.89743 3.74238 1.000 124.45344 14 ALA B O 1
ATOM 792 N N . ALA B 2 18 ? 4.26762 15.00831 4.90771 1.000 135.42825 15 ALA B N 1
ATOM 793 C CA . ALA B 2 18 ? 3.82015 14.13769 3.82869 1.000 124.30309 15 ALA B CA 1
ATOM 794 C C . ALA B 2 18 ? 2.30472 14.06254 3.73764 1.000 120.59691 15 ALA B C 1
ATOM 795 O O . ALA B 2 18 ? 1.78207 13.55817 2.73845 1.000 121.16196 15 ALA B O 1
ATOM 797 N N . ALA B 2 19 ? 1.59202 14.55420 4.75088 1.000 113.64762 16 ALA B N 1
ATOM 798 C CA . ALA B 2 19 ? 0.13736 14.54031 4.74633 1.000 104.27847 16 ALA B CA 1
ATOM 799 C C . ALA B 2 19 ? -0.47488 15.72456 4.01238 1.000 98.47363 16 ALA B C 1
ATOM 800 O O . ALA B 2 19 ? -1.70167 15.86269 4.02126 1.000 106.18387 16 ALA B O 1
ATOM 802 N N . ASN B 2 20 ? 0.32299 16.59423 3.39337 1.000 88.89019 17 ASN B N 1
ATOM 803 C CA . ASN B 2 20 ? -0.30867 17.64663 2.60980 1.000 87.97008 17 ASN B CA 1
ATOM 804 C C . ASN B 2 20 ? -0.47797 17.23266 1.15060 1.000 84.25062 17 ASN B C 1
ATOM 805 O O . ASN B 2 20 ? -1.38650 17.72529 0.47270 1.000 71.82552 17 ASN B O 1
ATOM 810 N N . LEU B 2 21 ? 0.35293 16.30766 0.66208 1.000 74.12773 18 LEU B N 1
ATOM 811 C CA . LEU B 2 21 ? 0.26393 15.90547 -0.73717 1.000 74.02899 18 LEU B CA 1
ATOM 812 C C . LEU B 2 21 ? -0.92024 14.96981 -0.97151 1.000 65.95030 18 LEU B C 1
ATOM 813 O O . LEU B 2 21 ? -1.53270 14.99822 -2.04694 1.000 55.10756 18 LEU B O 1
ATOM 818 N N . ASN B 2 22 ? -1.27344 14.15060 0.02593 1.000 69.39071 19 ASN B N 1
ATOM 819 C CA . ASN B 2 22 ? -2.48709 13.34413 -0.09476 1.000 72.67013 19 ASN B CA 1
ATOM 820 C C . ASN B 2 22 ? -3.73669 14.21736 0.00500 1.000 63.01118 19 ASN B C 1
ATOM 821 O O . ASN B 2 22 ? -4.74644 13.93753 -0.64731 1.000 56.82113 19 ASN B O 1
ATOM 826 N N . ALA B 2 23 ? -3.68312 15.27652 0.81841 1.000 63.84365 20 ALA B N 1
ATOM 827 C CA . ALA B 2 23 ? -4.76999 16.24928 0.85665 1.000 69.33311 20 ALA B CA 1
ATOM 828 C C . ALA B 2 23 ? -4.95927 16.90525 -0.50530 1.000 66.31207 20 ALA B C 1
ATOM 829 O O . ALA B 2 23 ? -6.07398 16.95525 -1.03391 1.000 61.13874 20 ALA B O 1
ATOM 831 N N . VAL B 2 24 ? -3.87455 17.40845 -1.09397 1.000 59.28937 21 VAL B N 1
ATOM 832 C CA . VAL B 2 24 ? -3.97892 18.01441 -2.41559 1.000 67.05980 21 VAL B CA 1
ATOM 833 C C . VAL B 2 24 ? -4.41912 16.97244 -3.43712 1.000 61.30079 21 VAL B C 1
ATOM 834 O O . VAL B 2 24 ? -5.20392 17.26727 -4.35252 1.000 46.21878 21 VAL B O 1
ATOM 838 N N . ARG B 2 25 ? -3.97144 15.72229 -3.26672 1.000 54.07064 22 ARG B N 1
ATOM 839 C CA . ARG B 2 25 ? -4.41073 14.68523 -4.18766 1.000 54.19497 22 ARG B CA 1
ATOM 840 C C . ARG B 2 25 ? -5.91428 14.46267 -4.07171 1.000 56.40657 22 ARG B C 1
ATOM 841 O O . ARG B 2 25 ? -6.59832 14.29921 -5.08772 1.000 49.34193 22 ARG B O 1
ATOM 849 N N . GLU B 2 26 ? -6.45040 14.49727 -2.84445 1.000 55.07844 23 GLU B N 1
ATOM 850 C CA . GLU B 2 26 ? -7.88954 14.32278 -2.65131 1.000 53.83868 23 GLU B CA 1
ATOM 851 C C . GLU B 2 26 ? -8.68067 15.47890 -3.25176 1.000 47.13483 23 GLU B C 1
ATOM 852 O O . GLU B 2 26 ? -9.69711 15.25852 -3.92608 1.000 56.53400 23 GLU B O 1
ATOM 858 N N . THR B 2 27 ? -8.23227 16.72166 -3.03922 1.000 42.55440 24 THR B N 1
ATOM 859 C CA . THR B 2 27 ? -8.99481 17.83297 -3.59402 1.000 48.23893 24 THR B CA 1
ATOM 860 C C . THR B 2 27 ? -8.95380 17.82682 -5.11958 1.000 46.78302 24 THR B C 1
ATOM 861 O O . THR B 2 27 ? -9.98992 18.01777 -5.77246 1.000 51.33049 24 THR B O 1
ATOM 865 N N . MET B 2 28 ? -7.77495 17.59949 -5.71110 1.000 46.00736 25 MET B N 1
ATOM 866 C CA . MET B 2 28 ? -7.68247 17.56879 -7.17110 1.000 45.01606 25 MET B CA 1
ATOM 867 C C . MET B 2 28 ? -8.59137 16.50291 -7.77038 1.000 54.57992 25 MET B C 1
ATOM 868 O O . MET B 2 28 ? -9.16426 16.71108 -8.85195 1.000 51.47615 25 MET B O 1
ATOM 873 N N . ASP B 2 29 ? -8.76471 15.37698 -7.06725 1.000 48.08736 26 ASP B N 1
ATOM 874 C CA . ASP B 2 29 ? -9.64757 14.32521 -7.56755 1.000 56.97641 26 ASP B CA 1
ATOM 875 C C . ASP B 2 29 ? -11.11875 14.69832 -7.39782 1.000 43.47623 26 ASP B C 1
ATOM 876 O O . ASP B 2 29 ? -11.94139 14.39108 -8.27028 1.000 43.26168 26 ASP B O 1
ATOM 881 N N . VAL B 2 30 ? -11.47433 15.34932 -6.28626 1.000 46.44264 27 VAL B N 1
ATOM 882 C CA . VAL B 2 30 ? -12.82138 15.91657 -6.15882 1.000 47.74462 27 VAL B CA 1
ATOM 883 C C . VAL B 2 30 ? -13.09207 16.89251 -7.30799 1.000 40.69390 27 VAL B C 1
ATOM 884 O O . VAL B 2 30 ? -14.11569 16.81097 -8.00348 1.000 42.03940 27 VAL B O 1
ATOM 888 N N . LEU B 2 31 ? -12.14557 17.80184 -7.54510 1.000 39.75398 28 LEU B N 1
ATOM 889 C CA . LEU B 2 31 ? -12.30194 18.82377 -8.57438 1.000 42.34979 28 LEU B CA 1
ATOM 890 C C . LEU B 2 31 ? -12.43641 18.20412 -9.95923 1.000 45.89281 28 LEU B C 1
ATOM 891 O O . LEU B 2 31 ? -13.27234 18.63452 -10.76769 1.000 46.35185 28 LEU B O 1
ATOM 896 N N . LEU B 2 32 ? -11.63041 17.18755 -10.25473 1.000 42.47357 29 LEU B N 1
ATOM 897 C CA . LEU B 2 32 ? -11.73466 16.55983 -11.57084 1.000 47.00520 29 LEU B CA 1
ATOM 898 C C . LEU B 2 32 ? -13.09214 15.89654 -11.75610 1.000 39.61298 29 LEU B C 1
ATOM 899 O O . LEU B 2 32 ? -13.67232 15.93424 -12.85116 1.000 48.06286 29 LEU B O 1
ATOM 904 N N . GLU B 2 33 ? -13.61254 15.27939 -10.69922 1.000 39.67746 30 GLU B N 1
ATOM 905 C CA . GLU B 2 33 ? -14.94090 14.70106 -10.81271 1.000 48.96227 30 GLU B CA 1
ATOM 906 C C . GLU B 2 33 ? -15.99312 15.79248 -10.98878 1.000 54.25174 30 GLU B C 1
ATOM 907 O O . GLU B 2 33 ? -16.89490 15.65494 -11.82626 1.000 49.79032 30 GLU B O 1
ATOM 913 N N . ILE B 2 34 ? -15.87974 16.89971 -10.23884 1.000 45.42899 31 ILE B N 1
ATOM 914 C CA . ILE B 2 34 ? -16.78235 18.02774 -10.47333 1.000 38.87231 31 ILE B CA 1
ATOM 915 C C . ILE B 2 34 ? -16.66131 18.47729 -11.91594 1.000 38.71738 31 ILE B C 1
ATOM 916 O O . ILE B 2 34 ? -17.66172 18.65468 -12.62343 1.000 39.89965 31 ILE B O 1
ATOM 921 N N . SER B 2 35 ? -15.42130 18.61193 -12.38850 1.000 39.90237 32 SER B N 1
ATOM 922 C CA . SER B 2 35 ? -15.18449 19.01912 -13.77146 1.000 36.25404 32 SER B CA 1
ATOM 923 C C . SER B 2 35 ? -15.82569 18.05411 -14.77043 1.000 46.79726 32 SER B C 1
ATOM 924 O O . SER B 2 35 ? -16.27218 18.46850 -15.85499 1.000 41.59438 32 SER B O 1
ATOM 927 N N . ARG B 2 36 ? -15.83554 16.75507 -14.44808 1.000 43.76662 33 ARG B N 1
ATOM 928 C CA . ARG B 2 36 ? -16.41045 15.78282 -15.37855 1.000 45.82696 33 ARG B CA 1
ATOM 929 C C . ARG B 2 36 ? -17.93439 15.85925 -15.38620 1.000 48.79999 33 ARG B C 1
ATOM 930 O O . ARG B 2 36 ? -18.55277 15.79945 -16.45364 1.000 50.80592 33 ARG B O 1
ATOM 938 N N . ILE B 2 37 ? -18.55801 15.97903 -14.20652 1.000 49.27050 34 ILE B N 1
ATOM 939 C CA . ILE B 2 37 ? -20.00702 16.16384 -14.15220 1.000 49.08480 34 ILE B CA 1
ATOM 940 C C . ILE B 2 37 ? -20.41140 17.36358 -14.99539 1.000 48.90003 34 ILE B C 1
ATOM 941 O O . ILE B 2 37 ? -21.34374 17.29027 -15.80298 1.000 50.71807 34 ILE B O 1
ATOM 946 N N . LEU B 2 38 ? -19.67912 18.46559 -14.87288 1.000 39.74830 35 LEU B N 1
ATOM 947 C CA . LEU B 2 38 ? -19.99332 19.64457 -15.67062 1.000 46.06631 35 LEU B CA 1
ATOM 948 C C . LEU B 2 38 ? -19.58234 19.51379 -17.13819 1.000 45.47882 35 LEU B C 1
ATOM 949 O O . LEU B 2 38 ? -19.92539 20.39997 -17.92709 1.000 41.84640 35 LEU B O 1
ATOM 954 N N . ASN B 2 39 ? -18.85478 18.45308 -17.52173 1.000 46.36157 36 ASN B N 1
ATOM 955 C CA . ASN B 2 39 ? -18.47635 18.22017 -18.92265 1.000 50.20171 36 ASN B CA 1
ATOM 956 C C . ASN B 2 39 ? -17.66970 19.39874 -19.48536 1.000 52.91548 36 ASN B C 1
ATOM 957 O O . ASN B 2 39 ? -18.00342 19.97827 -20.52326 1.000 54.18125 36 ASN B O 1
ATOM 962 N N . THR B 2 40 ? -16.60843 19.77995 -18.76644 1.000 47.84883 37 THR B N 1
ATOM 963 C CA . THR B 2 40 ? -15.78252 20.90598 -19.19756 1.000 46.82418 37 THR B CA 1
ATOM 964 C C . THR B 2 40 ? -14.77148 20.51584 -20.26610 1.000 45.25503 37 THR B C 1
ATOM 965 O O . THR B 2 40 ? -14.21091 21.39970 -20.92625 1.000 48.02121 37 THR B O 1
ATOM 969 N N . GLY B 2 41 ? -14.50219 19.22457 -20.42427 1.000 44.90752 38 GLY B N 1
ATOM 970 C CA . GLY B 2 41 ? -13.46443 18.76824 -21.31745 1.000 48.91360 38 GLY B CA 1
ATOM 971 C C . GLY B 2 41 ? -12.06275 18.82163 -20.75518 1.000 56.11040 38 GLY B C 1
ATOM 972 O O . GLY B 2 41 ? -11.11551 18.48241 -21.47255 1.000 57.54385 38 GLY B O 1
ATOM 973 N N . LEU B 2 42 ? -11.88416 19.25673 -19.51156 1.000 52.78263 39 LEU B N 1
ATOM 974 C CA . LEU B 2 42 ? -10.53930 19.34507 -18.96103 1.000 50.61856 39 LEU B CA 1
ATOM 975 C C . LEU B 2 42 ? -10.04181 17.98204 -18.49888 1.000 55.71143 39 LEU B C 1
ATOM 976 O O . LEU B 2 42 ? -10.78466 17.18219 -17.91889 1.000 55.60853 39 LEU B O 1
ATOM 981 N N . ASP B 2 43 ? -8.77328 17.73213 -18.77364 1.000 46.88902 40 ASP B N 1
ATOM 982 C CA . ASP B 2 43 ? -7.99029 16.66431 -18.18369 1.000 55.70943 40 ASP B CA 1
ATOM 983 C C . ASP B 2 43 ? -7.41120 17.12239 -16.84218 1.000 48.58415 40 ASP B C 1
ATOM 984 O O . ASP B 2 43 ? -7.42022 18.30801 -16.49916 1.000 46.83010 40 ASP B O 1
ATOM 989 N N . MET B 2 44 ? -6.84627 16.16704 -16.10447 1.000 48.42301 41 MET B N 1
ATOM 990 C CA . MET B 2 44 ? -6.24970 16.47897 -14.80840 1.000 51.84700 41 MET B CA 1
ATOM 991 C C . MET B 2 44 ? -5.06697 17.44666 -14.93702 1.000 60.48993 41 MET B C 1
ATOM 992 O O . MET B 2 44 ? -4.86442 18.31097 -14.07097 1.000 55.49055 41 MET B O 1
ATOM 997 N N . GLU B 2 45 ? -4.27455 17.31819 -16.00905 1.000 62.09966 42 GLU B N 1
ATOM 998 C CA . GLU B 2 45 ? -3.08839 18.16011 -16.17244 1.000 64.17272 42 GLU B CA 1
ATOM 999 C C . GLU B 2 45 ? -3.47496 19.61602 -16.42378 1.000 51.23549 42 GLU B C 1
ATOM 1000 O O . GLU B 2 45 ? -2.95778 20.53203 -15.77188 1.000 42.60238 42 GLU B O 1
ATOM 1006 N N . THR B 2 46 ? -4.38073 19.85396 -17.37344 1.000 44.18823 43 THR B N 1
ATOM 1007 C CA . THR B 2 46 ? -4.81966 21.22248 -17.60580 1.000 52.28960 43 THR B CA 1
ATOM 1008 C C . THR B 2 46 ? -5.67347 21.74184 -16.44848 1.000 48.80612 43 THR B C 1
ATOM 1009 O O . THR B 2 46 ? -5.62739 22.94549 -16.14386 1.000 40.52147 43 THR B O 1
ATOM 1013 N N . LEU B 2 47 ? -6.40472 20.85625 -15.75159 1.000 43.55220 44 LEU B N 1
ATOM 1014 C CA . LEU B 2 47 ? -7.19482 21.31483 -14.60432 1.000 40.46150 44 LEU B CA 1
ATOM 1015 C C . LEU B 2 47 ? -6.28442 21.85420 -13.50877 1.000 47.92007 44 LEU B C 1
ATOM 1016 O O . LEU B 2 47 ? -6.56549 22.90934 -12.91726 1.000 40.02948 44 LEU B O 1
ATOM 1021 N N . SER B 2 48 ? -5.16436 21.15687 -13.25408 1.000 45.20776 45 SER B N 1
ATOM 1022 C CA . SER B 2 48 ? -4.18948 21.63761 -12.27807 1.000 44.60018 45 SER B CA 1
ATOM 1023 C C . SER B 2 48 ? -3.64286 23.00269 -12.66670 1.000 42.32719 45 SER B C 1
ATOM 1024 O O . SER B 2 48 ? -3.46214 23.87521 -11.80752 1.000 47.16468 45 SER B O 1
ATOM 1027 N N . ILE B 2 49 ? -3.34242 23.19069 -13.95323 1.000 40.99975 46 ILE B N 1
ATOM 1028 C CA . ILE B 2 49 ? -2.90433 24.49713 -14.43545 1.000 47.79029 46 ILE B CA 1
ATOM 1029 C C . ILE B 2 49 ? -3.94712 25.55766 -14.07694 1.000 48.72450 46 ILE B C 1
ATOM 1030 O O . ILE B 2 49 ? -3.63253 26.59887 -13.48667 1.000 40.48876 46 ILE B O 1
ATOM 1035 N N . CYS B 2 50 ? -5.21929 25.27303 -14.38314 1.000 42.29002 47 CYS B N 1
ATOM 1036 C CA . CYS B 2 50 ? -6.28615 26.22841 -14.10219 1.000 39.01663 47 CYS B CA 1
ATOM 1037 C C . CYS B 2 50 ? -6.39050 26.55447 -12.61414 1.000 41.36368 47 CYS B C 1
ATOM 1038 O O . CYS B 2 50 ? -6.56570 27.72361 -12.24017 1.000 43.56678 47 CYS B O 1
ATOM 1041 N N . VAL B 2 51 ? -6.27172 25.54506 -11.74805 1.000 38.55782 48 VAL B N 1
ATOM 1042 C CA . VAL B 2 51 ? -6.34292 25.80769 -10.30703 1.000 38.29023 48 VAL B CA 1
ATOM 1043 C C . VAL B 2 51 ? -5.25722 26.79302 -9.87931 1.000 41.53998 48 VAL B C 1
ATOM 1044 O O . VAL B 2 51 ? -5.51722 27.74935 -9.13553 1.000 43.21412 48 VAL B O 1
ATOM 1048 N N . ARG B 2 52 ? -4.01739 26.55741 -10.31303 1.000 42.86421 49 ARG B N 1
ATOM 1049 C CA . ARG B 2 52 ? -2.92406 27.43460 -9.89759 1.000 48.95411 49 ARG B CA 1
ATOM 1050 C C . ARG B 2 52 ? -3.13171 28.85489 -10.41630 1.000 44.09936 49 ARG B C 1
ATOM 1051 O O . ARG B 2 52 ? -2.88032 29.82668 -9.69829 1.000 44.35721 49 ARG B O 1
ATOM 1059 N N . LEU B 2 53 ? -3.58779 28.99341 -11.66272 1.000 45.42991 50 LEU B N 1
ATOM 1060 C CA . LEU B 2 53 ? -3.84326 30.32242 -12.20725 1.000 42.79906 50 LEU B CA 1
ATOM 1061 C C . LEU B 2 53 ? -4.93055 31.04022 -11.40898 1.000 43.53615 50 LEU B C 1
ATOM 1062 O O . LEU B 2 53 ? -4.79550 32.23123 -11.09428 1.000 43.74771 50 LEU B O 1
ATOM 1067 N N . CYS B 2 54 ? -6.00247 30.32705 -11.04690 1.000 40.01325 51 CYS B N 1
ATOM 1068 C CA . CYS B 2 54 ? -7.04192 30.94392 -10.22434 1.000 43.63371 51 CYS B CA 1
ATOM 1069 C C . CYS B 2 54 ? -6.50341 31.34638 -8.85380 1.000 54.74382 51 CYS B C 1
ATOM 1070 O O . CYS B 2 54 ? -6.79987 32.44272 -8.36333 1.000 54.82149 51 CYS B O 1
ATOM 1073 N N . GLU B 2 55 ? -5.70981 30.47349 -8.21535 1.000 46.39357 52 GLU B N 1
ATOM 1074 C CA . GLU B 2 55 ? -5.11289 30.82092 -6.92192 1.000 52.78315 52 GLU B CA 1
ATOM 1075 C C . GLU B 2 55 ? -4.21547 32.04977 -7.01223 1.000 44.76258 52 GLU B C 1
ATOM 1076 O O . GLU B 2 55 ? -4.11321 32.80735 -6.04652 1.000 51.97556 52 GLU B O 1
ATOM 1082 N N . GLN B 2 56 ? -3.55703 32.25502 -8.15066 1.000 38.48909 53 GLN B N 1
ATOM 1083 C CA . GLN B 2 56 ? -2.68528 33.40200 -8.33851 1.000 54.81326 53 GLN B CA 1
ATOM 1084 C C . GLN B 2 56 ? -3.45410 34.66439 -8.70940 1.000 59.93841 53 GLN B C 1
ATOM 1085 O O . GLN B 2 56 ? -2.84309 35.73049 -8.83060 1.000 56.55842 53 GLN B O 1
ATOM 1091 N N . GLY B 2 57 ? -4.76867 34.56824 -8.89731 1.000 55.75230 54 GLY B N 1
ATOM 1092 C CA . GLY B 2 57 ? -5.59582 35.72464 -9.16420 1.000 52.99011 54 GLY B CA 1
ATOM 1093 C C . GLY B 2 57 ? -5.91035 36.03085 -10.61745 1.000 54.28401 54 GLY B C 1
ATOM 1094 O O . GLY B 2 57 ? -6.38158 37.13572 -10.90013 1.000 53.94364 54 GLY B O 1
ATOM 1095 N N . ILE B 2 58 ? -5.66721 35.10897 -11.55117 1.000 53.18206 55 ILE B N 1
ATOM 1096 C CA . ILE B 2 58 ? -6.20878 35.29447 -12.89580 1.000 51.93497 55 ILE B CA 1
ATOM 1097 C C . ILE B 2 58 ? -7.72969 35.25955 -12.81711 1.000 51.98484 55 ILE B C 1
ATOM 1098 O O . ILE B 2 58 ? -8.30654 34.37947 -12.16332 1.000 40.85011 55 ILE B O 1
ATOM 1103 N N . ASN B 2 59 ? -8.39014 36.22331 -13.46572 1.000 43.42981 56 ASN B N 1
ATOM 1104 C CA . ASN B 2 59 ? -9.85095 36.22915 -13.45108 1.000 39.65197 56 ASN B CA 1
ATOM 1105 C C . ASN B 2 59 ? -10.37968 34.96705 -14.13265 1.000 37.55511 56 ASN B C 1
ATOM 1106 O O . ASN B 2 59 ? -9.93204 34.62921 -15.24339 1.000 45.20672 56 ASN B O 1
ATOM 1111 N N . PRO B 2 60 ? -11.31928 34.24714 -13.51525 1.000 38.64617 57 PRO B N 1
ATOM 1112 C CA . PRO B 2 60 ? -11.76520 32.97444 -14.10956 1.000 33.56202 57 PRO B CA 1
ATOM 1113 C C . PRO B 2 60 ? -12.50804 33.14780 -15.40952 1.000 38.70559 57 PRO B C 1
ATOM 1114 O O . PRO B 2 60 ? -12.45753 32.24767 -16.26991 1.000 40.63893 57 PRO B O 1
ATOM 1118 N N . GLU B 2 61 ? -13.22741 34.25783 -15.56605 1.000 33.80492 58 GLU B N 1
ATOM 1119 C CA . GLU B 2 61 ? -13.90685 34.49971 -16.83668 1.000 38.01106 58 GLU B CA 1
ATOM 1120 C C . GLU B 2 61 ? -12.91629 34.88946 -17.92029 1.000 42.37575 58 GLU B C 1
ATOM 1121 O O . GLU B 2 61 ? -13.12271 34.56235 -19.09254 1.000 41.24344 58 GLU B O 1
ATOM 1127 N N . ALA B 2 62 ? -11.83795 35.58510 -17.55604 1.000 38.96350 59 ALA B N 1
ATOM 1128 C CA . ALA B 2 62 ? -10.77039 35.78381 -18.52817 1.000 35.75528 59 ALA B CA 1
ATOM 1129 C C . ALA B 2 62 ? -10.17581 34.44684 -18.94400 1.000 34.86964 59 ALA B C 1
ATOM 1130 O O . ALA B 2 62 ? -9.94251 34.20629 -20.13239 1.000 37.80638 59 ALA B O 1
ATOM 1132 N N . LEU B 2 63 ? -9.94413 33.55603 -17.97364 1.000 40.32572 60 LEU B N 1
ATOM 1133 C CA . LEU B 2 63 ? -9.32202 32.26521 -18.26613 1.000 38.53491 60 LEU B CA 1
ATOM 1134 C C . LEU B 2 63 ? -10.24578 31.38291 -19.10152 1.000 41.77932 60 LEU B C 1
ATOM 1135 O O . LEU B 2 63 ? -9.79056 30.66799 -20.00401 1.000 39.19876 60 LEU B O 1
ATOM 1140 N N . SER B 2 64 ? -11.54652 31.40456 -18.79232 1.000 32.50585 61 SER B N 1
ATOM 1141 C CA . SER B 2 64 ? -12.53401 30.70019 -19.60857 1.000 38.40425 61 SER B CA 1
ATOM 1142 C C . SER B 2 64 ? -12.51638 31.20629 -21.05083 1.000 40.28410 61 SER B C 1
ATOM 1143 O O . SER B 2 64 ? -12.51357 30.41530 -21.99768 1.000 45.98292 61 SER B O 1
ATOM 1146 N N . SER B 2 65 ? -12.53932 32.52962 -21.21929 1.000 38.05276 62 SER B N 1
ATOM 1147 C CA . SER B 2 65 ? -12.42178 33.14740 -22.53403 1.000 41.65106 62 SER B CA 1
ATOM 1148 C C . SER B 2 65 ? -11.17075 32.66295 -23.28007 1.000 43.06359 62 SER B C 1
ATOM 1149 O O . SER B 2 65 ? -11.24285 32.24565 -24.43929 1.000 40.07934 62 SER B O 1
ATOM 1152 N N . VAL B 2 66 ? -10.02316 32.66034 -22.61637 1.000 44.62107 63 VAL B N 1
ATOM 1153 C CA . VAL B 2 66 ? -8.79812 32.22544 -23.28446 1.000 46.00547 63 VAL B CA 1
ATOM 1154 C C . VAL B 2 66 ? -8.89482 30.75880 -23.68033 1.000 47.00016 63 VAL B C 1
ATOM 1155 O O . VAL B 2 66 ? -8.51937 30.37388 -24.79376 1.000 44.04481 63 VAL B O 1
ATOM 1159 N N . ILE B 2 67 ? -9.39820 29.91378 -22.78331 1.000 41.15754 64 ILE B N 1
ATOM 1160 C CA . ILE B 2 67 ? -9.39287 28.48665 -23.07375 1.000 39.19883 64 ILE B CA 1
ATOM 1161 C C . ILE B 2 67 ? -10.32213 28.18523 -24.24489 1.000 42.75603 64 ILE B C 1
ATOM 1162 O O . ILE B 2 67 ? -10.00866 27.35177 -25.10740 1.000 40.25609 64 ILE B O 1
ATOM 1167 N N . LYS B 2 68 ? -11.46321 28.88227 -24.31282 1.000 35.96245 65 LYS B N 1
ATOM 1168 C CA . LYS B 2 68 ? -12.44124 28.57726 -25.35413 1.000 53.90279 65 LYS B CA 1
ATOM 1169 C C . LYS B 2 68 ? -11.92323 28.98337 -26.73041 1.000 57.46333 65 LYS B C 1
ATOM 1170 O O . LYS B 2 68 ? -12.15202 28.27837 -27.72193 1.000 55.99878 65 LYS B O 1
ATOM 1176 N N . GLU B 2 69 ? -11.21850 30.11418 -26.80740 1.000 56.14325 66 GLU B N 1
ATOM 1177 C CA . GLU B 2 69 ? -10.62698 30.54333 -28.07092 1.000 59.14416 66 GLU B CA 1
ATOM 1178 C C . GLU B 2 69 ? -9.41758 29.69862 -28.46451 1.000 54.23595 66 GLU B C 1
ATOM 1179 O O . GLU B 2 69 ? -9.25324 29.39742 -29.64799 1.000 61.16092 66 GLU B O 1
ATOM 1185 N N . LEU B 2 70 ? -8.58245 29.26945 -27.51129 1.000 48.05131 67 LEU B N 1
ATOM 1186 C CA . LEU B 2 70 ? -7.47988 28.37602 -27.87155 1.000 55.52909 67 LEU B CA 1
ATOM 1187 C C . LEU B 2 70 ? -7.97013 27.02114 -28.36477 1.000 63.76372 67 LEU B C 1
ATOM 1188 O O . LEU B 2 70 ? -7.24369 26.33161 -29.09958 1.000 61.47188 67 LEU B O 1
ATOM 1193 N N . ARG B 2 71 ? -9.17052 26.60691 -27.94322 1.000 64.32027 68 ARG B N 1
ATOM 1194 C CA . ARG B 2 71 ? -9.80227 25.41864 -28.51046 1.000 67.74597 68 ARG B CA 1
ATOM 1195 C C . ARG B 2 71 ? -10.40175 25.70998 -29.87762 1.000 73.01109 68 ARG B C 1
ATOM 1196 O O . ARG B 2 71 ? -10.26548 24.90117 -30.79889 1.000 75.53465 68 ARG B O 1
ATOM 1204 N N . LYS B 2 72 ? -11.08929 26.84738 -30.01453 1.000 81.82193 69 LYS B N 1
ATOM 1205 C CA . LYS B 2 72 ? -11.77084 27.17221 -31.26196 1.000 82.33323 69 LYS B CA 1
ATOM 1206 C C . LYS B 2 72 ? -10.81766 27.28408 -32.43726 1.000 96.66365 69 LYS B C 1
ATOM 1207 O O . LYS B 2 72 ? -11.24982 27.14907 -33.58660 1.000 102.64187 69 LYS B O 1
ATOM 1213 N N . ALA B 2 73 ? -9.53870 27.52650 -32.18247 1.000 104.16442 70 ALA B N 1
ATOM 1214 C CA . ALA B 2 73 ? -8.57323 27.76057 -33.24435 1.000 107.59778 70 ALA B CA 1
ATOM 1215 C C . ALA B 2 73 ? -7.45058 26.72651 -33.22126 1.000 104.69264 70 ALA B C 1
ATOM 1216 O O . ALA B 2 73 ? -6.31983 27.02234 -33.60901 1.000 106.62970 70 ALA B O 1
ATOM 1218 N N . THR B 2 74 ? -7.74501 25.50916 -32.77116 1.000 98.84472 71 THR B N 1
ATOM 1219 C CA . THR B 2 74 ? -6.77738 24.42001 -32.85117 1.000 107.86722 71 THR B CA 1
ATOM 1220 C C . THR B 2 74 ? -7.27690 23.24113 -33.66918 1.000 115.70494 71 THR B C 1
ATOM 1221 O O . THR B 2 74 ? -6.50915 22.67205 -34.45068 1.000 121.68669 71 THR B O 1
ATOM 1225 N N . GLU B 2 75 ? -8.54739 22.86138 -33.52346 1.000 118.99646 72 GLU B N 1
ATOM 1226 C CA . GLU B 2 75 ? -9.15460 21.95424 -34.48501 1.000 123.36525 72 GLU B CA 1
ATOM 1227 C C . GLU B 2 75 ? -9.23597 22.59272 -35.86166 1.000 130.44492 72 GLU B C 1
ATOM 1228 O O . GLU B 2 75 ? -9.31991 21.87808 -36.86643 1.000 128.52199 72 GLU B O 1
ATOM 1234 N N . ALA B 2 76 ? -9.20284 23.92550 -35.92047 1.000 136.92900 73 ALA B N 1
ATOM 1235 C CA . ALA B 2 76 ? -9.14425 24.66867 -37.16981 1.000 143.48702 73 ALA B CA 1
ATOM 1236 C C . ALA B 2 76 ? -7.74028 24.73628 -37.75652 1.000 145.59373 73 ALA B C 1
ATOM 1237 O O . ALA B 2 76 ? -7.58661 25.19566 -38.89267 1.000 153.75356 73 ALA B O 1
ATOM 1239 N N . LEU B 2 77 ? -6.72142 24.30390 -37.01915 1.000 137.26451 74 LEU B N 1
ATOM 1240 C CA . LEU B 2 77 ? -5.35357 24.27782 -37.53395 1.000 128.71379 74 LEU B CA 1
ATOM 1241 C C . LEU B 2 77 ? -4.90440 22.84657 -37.80450 1.000 123.66899 74 LEU B C 1
ATOM 1242 O O . LEU B 2 77 ? -5.46368 21.89754 -37.25436 1.000 119.04577 74 LEU B O 1
ATOM 1247 N N . GLN C 1 20 ? -6.12109 52.17299 -40.64603 1.000 87.60510 15 GLN C N 1
ATOM 1248 C CA . GLN C 1 20 ? -6.59082 50.99617 -39.92783 1.000 88.31633 15 GLN C CA 1
ATOM 1249 C C . GLN C 1 20 ? -6.38557 51.10021 -38.41005 1.000 82.56417 15 GLN C C 1
ATOM 1250 O O . GLN C 1 20 ? -7.26011 50.67825 -37.64522 1.000 73.76174 15 GLN C O 1
ATOM 1256 N N . GLU C 1 21 ? -5.23731 51.63765 -37.96984 1.000 74.18674 16 GLU C N 1
ATOM 1257 C CA . GLU C 1 21 ? -5.06592 51.89437 -36.54017 1.000 62.86404 16 GLU C CA 1
ATOM 1258 C C . GLU C 1 21 ? -6.18241 52.78567 -36.00612 1.000 58.78006 16 GLU C C 1
ATOM 1259 O O . GLU C 1 21 ? -6.63003 52.60150 -34.86834 1.000 56.84989 16 GLU C O 1
ATOM 1265 N N . ARG C 1 22 ? -6.65753 53.74182 -36.81462 1.000 53.80577 17 ARG C N 1
ATOM 1266 C CA . ARG C 1 22 ? -7.74469 54.61772 -36.37464 1.000 61.36648 17 ARG C CA 1
ATOM 1267 C C . ARG C 1 22 ? -9.06548 53.84932 -36.25170 1.000 63.01878 17 ARG C C 1
ATOM 1268 O O . ARG C 1 22 ? -9.86717 54.12051 -35.34688 1.000 58.74062 17 ARG C O 1
ATOM 1276 N N . ASP C 1 23 ? -9.30976 52.88061 -37.13935 1.000 57.53833 18 ASP C N 1
ATOM 1277 C CA . ASP C 1 23 ? -10.56153 52.12081 -37.07429 1.000 57.14977 18 ASP C CA 1
ATOM 1278 C C . ASP C 1 23 ? -10.63481 51.24408 -35.82315 1.000 57.22611 18 ASP C C 1
ATOM 1279 O O . ASP C 1 23 ? -11.68651 51.15426 -35.18133 1.000 58.64472 18 ASP C O 1
ATOM 1284 N N . VAL C 1 24 ? -9.52914 50.57935 -35.46959 1.000 59.67559 19 VAL C N 1
ATOM 1285 C CA . VAL C 1 24 ? -9.51189 49.71523 -34.28989 1.000 53.17767 19 VAL C CA 1
ATOM 1286 C C . VAL C 1 24 ? -9.66364 50.54612 -33.02365 1.000 52.23959 19 VAL C C 1
ATOM 1287 O O . VAL C 1 24 ? -10.41317 50.18792 -32.10681 1.000 45.90781 19 VAL C O 1
ATOM 1291 N N . ARG C 1 25 ? -8.96449 51.68020 -32.96083 1.000 54.13451 20 ARG C N 1
ATOM 1292 C CA . ARG C 1 25 ? -9.07938 52.55434 -31.79951 1.000 51.99482 20 ARG C CA 1
ATOM 1293 C C . ARG C 1 25 ? -10.52319 53.01032 -31.59712 1.000 49.30792 20 ARG C C 1
ATOM 1294 O O . ARG C 1 25 ? -11.01973 53.03529 -30.46719 1.000 47.79486 20 ARG C O 1
ATOM 1302 N N . GLU C 1 26 ? -11.23181 53.33065 -32.68330 1.000 49.78980 21 GLU C N 1
ATOM 1303 C CA . GLU C 1 26 ? -12.61395 53.77234 -32.52316 1.000 56.50950 21 GLU C CA 1
ATOM 1304 C C . GLU C 1 26 ? -13.59272 52.62290 -32.32031 1.000 56.41271 21 GLU C C 1
ATOM 1305 O O . GLU C 1 26 ? -14.63735 52.81581 -31.68743 1.000 60.91822 21 GLU C O 1
ATOM 1311 N N . LEU C 1 27 ? -13.29541 51.44118 -32.86133 1.000 51.64804 22 LEU C N 1
ATOM 1312 C CA . LEU C 1 27 ? -14.03823 50.25824 -32.44725 1.000 53.94330 22 LEU C CA 1
ATOM 1313 C C . LEU C 1 27 ? -13.95811 50.09936 -30.93454 1.000 53.27091 22 LEU C C 1
ATOM 1314 O O . LEU C 1 27 ? -14.98152 49.94679 -30.25855 1.000 47.78644 22 LEU C O 1
ATOM 1319 N N . VAL C 1 28 ? -12.74059 50.20495 -30.38001 1.000 50.21075 23 VAL C N 1
ATOM 1320 C CA . VAL C 1 28 ? -12.56783 50.12558 -28.92921 1.000 57.44282 23 VAL C CA 1
ATOM 1321 C C . VAL C 1 28 ? -13.37283 51.21463 -28.22915 1.000 60.30506 23 VAL C C 1
ATOM 1322 O O . VAL C 1 28 ? -14.02459 50.96469 -27.20696 1.000 59.86578 23 VAL C O 1
ATOM 1326 N N . ARG C 1 29 ? -13.34407 52.43870 -28.76448 1.000 57.76767 24 ARG C N 1
ATOM 1327 C CA . ARG C 1 29 ? -14.05069 53.53958 -28.11516 1.000 60.03389 24 ARG C CA 1
ATOM 1328 C C . ARG C 1 29 ? -15.56142 53.36165 -28.19281 1.000 56.44535 24 ARG C C 1
ATOM 1329 O O . ARG C 1 29 ? -16.26403 53.51315 -27.18636 1.000 65.29570 24 ARG C O 1
ATOM 1337 N N . GLY C 1 30 ? -16.08474 53.05695 -29.38198 1.000 49.23112 25 GLY C N 1
ATOM 1338 C CA . GLY C 1 30 ? -17.52621 52.90870 -29.51605 1.000 56.68188 25 GLY C CA 1
ATOM 1339 C C . GLY C 1 30 ? -18.07730 51.75132 -28.69668 1.000 54.72786 25 GLY C C 1
ATOM 1340 O O . GLY C 1 30 ? -19.02857 51.91268 -27.92952 1.000 64.72314 2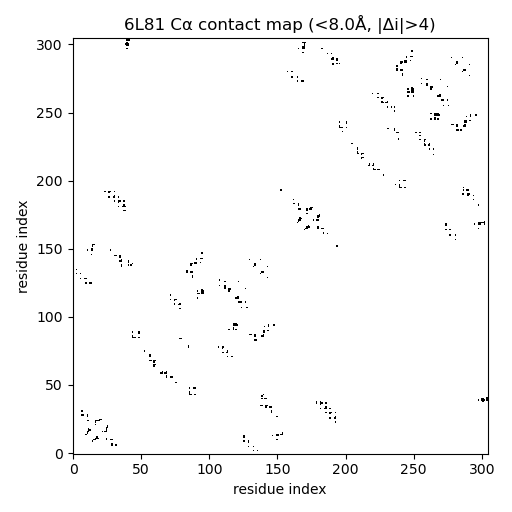5 GLY C O 1
ATOM 1341 N N . VAL C 1 31 ? -17.46901 50.57389 -28.82953 1.000 46.54347 26 VAL C N 1
ATOM 1342 C CA . VAL C 1 31 ? -18.06430 49.35788 -28.27156 1.000 44.22552 26 VAL C CA 1
ATOM 1343 C C . VAL C 1 31 ? -17.81061 49.24719 -26.77047 1.000 52.38085 26 VAL C C 1
ATOM 1344 O O . VAL C 1 31 ? -18.72664 48.96594 -25.98915 1.000 56.25185 26 VAL C O 1
ATOM 1348 N N . ALA C 1 32 ? -16.56900 49.44993 -26.33450 1.000 59.56673 27 ALA C N 1
ATOM 1349 C CA . ALA C 1 32 ? -16.28383 49.36527 -24.91008 1.000 53.10155 27 ALA C CA 1
ATOM 1350 C C . ALA C 1 32 ? -16.63958 50.63931 -24.16254 1.000 50.78259 27 ALA C C 1
ATOM 1351 O O . ALA C 1 32 ? -16.63426 50.62358 -22.93090 1.000 60.16330 27 ALA C O 1
ATOM 1353 N N . GLY C 1 33 ? -16.95093 51.72688 -24.86172 1.000 52.36600 28 GLY C N 1
ATOM 1354 C CA . GLY C 1 33 ? -17.29885 52.96460 -24.18154 1.000 57.30564 28 GLY C CA 1
ATOM 1355 C C . GLY C 1 33 ? -16.13235 53.60090 -23.45378 1.000 71.41690 28 GLY C C 1
ATOM 1356 O O . GLY C 1 33 ? -16.31652 54.18726 -22.38086 1.000 73.24364 28 GLY C O 1
ATOM 1357 N N . LEU C 1 34 ? -14.93137 53.49533 -24.01067 1.000 71.21492 29 LEU C N 1
ATOM 1358 C CA . LEU C 1 34 ? -13.71454 54.02656 -23.39954 1.000 70.85723 29 LEU C CA 1
ATOM 1359 C C . LEU C 1 34 ? -13.31439 55.26185 -24.19292 1.000 77.97912 29 LEU C C 1
ATOM 1360 O O . LEU C 1 34 ? -12.47296 55.19438 -25.08255 1.000 71.52499 29 LEU C O 1
ATOM 1365 N N . GLN C 1 35 ? -13.91356 56.40651 -23.84383 1.000 92.39873 30 GLN C N 1
ATOM 1366 C CA . GLN C 1 35 ? -13.80008 57.58666 -24.69517 1.000 97.57915 30 GLN C CA 1
ATOM 1367 C C . GLN C 1 35 ? -12.39457 58.17928 -24.67758 1.000 93.024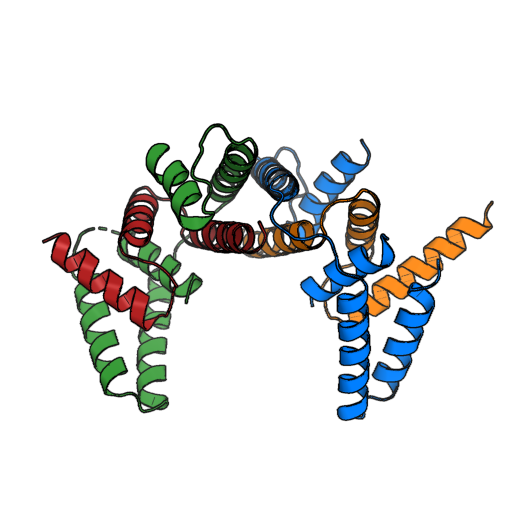54 30 GLN C C 1
ATOM 1368 O O . GLN C 1 35 ? -11.97511 58.78903 -25.66965 1.000 94.56434 30 GLN C O 1
ATOM 1374 N N . ASP C 1 36 ? -11.64170 57.98815 -23.59060 1.000 83.63168 31 ASP C N 1
ATOM 1375 C CA . ASP C 1 36 ? -10.37383 58.68936 -23.38521 1.000 80.06678 31 ASP C CA 1
ATOM 1376 C C . ASP C 1 36 ? -9.20012 57.77504 -23.72654 1.000 69.93212 31 ASP C C 1
ATOM 1377 O O . ASP C 1 36 ? -8.91422 56.81618 -23.00318 1.000 68.95914 31 ASP C O 1
ATOM 1382 N N . GLU C 1 37 ? -8.50084 58.09836 -24.81127 1.000 85.77921 32 GLU C N 1
ATOM 1383 C CA . GLU C 1 37 ? -7.35729 57.31098 -25.25008 1.000 96.39949 32 GLU C CA 1
ATOM 1384 C C . GLU C 1 37 ? -6.17687 57.37660 -24.28483 1.000 93.05789 32 GLU C C 1
ATOM 1385 O O . GLU C 1 37 ? -5.24461 56.57827 -24.42328 1.000 93.23598 32 GLU C O 1
ATOM 1391 N N . ALA C 1 38 ? -6.19559 58.28717 -23.31028 1.000 81.36772 33 ALA C N 1
ATOM 1392 C CA . ALA C 1 38 ? -5.14701 58.31435 -22.30019 1.000 82.93792 33 ALA C CA 1
ATOM 1393 C C . ALA C 1 38 ? -5.35668 57.26438 -21.22416 1.000 72.57942 33 ALA C C 1
ATOM 1394 O O . ALA C 1 38 ? -4.38213 56.87178 -20.57548 1.000 69.55453 33 ALA C O 1
ATOM 1396 N N . ASP C 1 39 ? -6.59729 56.80567 -21.03360 1.000 61.85364 34 ASP C N 1
ATOM 1397 C CA . ASP C 1 39 ? -6.92017 55.83883 -19.98749 1.000 63.85258 34 ASP C CA 1
ATOM 1398 C C . ASP C 1 39 ? -6.07594 54.57517 -20.17079 1.000 61.33197 34 ASP C C 1
ATOM 1399 O O . ASP C 1 39 ? -5.97002 54.07018 -21.29712 1.000 57.35977 34 ASP C O 1
ATOM 1404 N N . PRO C 1 40 ? -5.44609 54.04908 -19.11003 1.000 59.08090 35 PRO C N 1
ATOM 1405 C CA . PRO C 1 40 ? -4.71370 52.77660 -19.25792 1.000 63.27703 35 PRO C CA 1
ATOM 1406 C C . PRO C 1 40 ? -5.60167 51.59853 -19.64333 1.000 63.74327 35 PRO C C 1
ATOM 1407 O O . PRO C 1 40 ? -5.11229 50.65256 -20.27503 1.000 62.94243 35 PRO C O 1
ATOM 1411 N N . ASN C 1 41 ? -6.89369 51.63108 -19.29494 1.000 54.10643 36 ASN C N 1
ATOM 1412 C CA . ASN C 1 41 ? -7.81443 50.59967 -19.76627 1.000 53.00235 36 ASN C CA 1
ATOM 1413 C C . ASN C 1 41 ? -8.02867 50.68747 -21.26916 1.000 51.89719 36 ASN C C 1
ATOM 1414 O O . ASN C 1 41 ? -8.26835 49.66342 -21.91627 1.000 51.19399 36 ASN C O 1
ATOM 1419 N N . PHE C 1 42 ? -7.93883 51.89225 -21.84906 1.000 53.50744 37 PHE C N 1
ATOM 1420 C CA . PHE C 1 42 ? -7.98352 51.96804 -23.30099 1.000 52.07536 37 PHE C CA 1
ATOM 1421 C C . PHE C 1 42 ? -6.80226 51.22986 -23.92265 1.000 55.66446 37 PHE C C 1
ATOM 1422 O O . PHE C 1 42 ? -6.96952 50.51921 -24.92358 1.000 42.99493 37 PHE C O 1
ATOM 1430 N N . GLN C 1 43 ? -5.59198 51.40286 -23.36266 1.000 47.98981 38 GLN C N 1
ATOM 1431 C CA . GLN C 1 43 ? -4.43298 50.74650 -23.96108 1.000 49.19953 38 GLN C CA 1
ATOM 1432 C C . GLN C 1 43 ? -4.53843 49.22607 -23.82992 1.000 46.52806 38 GLN C C 1
ATOM 1433 O O . GLN C 1 43 ? -4.24545 48.49241 -24.78633 1.000 43.35557 38 GLN C O 1
ATOM 1439 N N . LEU C 1 44 ? -5.00228 48.74478 -22.66569 1.000 41.32768 39 LEU C N 1
ATOM 1440 C CA . LEU C 1 44 ? -5.16076 47.31102 -22.45471 1.000 51.28672 39 LEU C CA 1
ATOM 1441 C C . LEU C 1 44 ? -6.23460 46.73472 -23.37399 1.000 47.76614 39 LEU C C 1
ATOM 1442 O O . LEU C 1 44 ? -6.06600 45.63105 -23.90284 1.000 43.78207 39 LEU C O 1
ATOM 1447 N N . ALA C 1 45 ? -7.32843 47.47862 -23.60614 1.000 46.01515 40 ALA C N 1
ATOM 1448 C CA . ALA C 1 45 ? -8.34128 47.02158 -24.56389 1.000 42.07217 40 ALA C CA 1
ATOM 1449 C C . ALA C 1 45 ? -7.74599 46.91047 -25.96400 1.000 38.18286 40 ALA C C 1
ATOM 1450 O O . ALA C 1 45 ? -7.94557 45.90986 -26.66322 1.000 38.90717 40 ALA C O 1
ATOM 1452 N N . LEU C 1 46 ? -6.97954 47.92598 -26.36975 1.000 43.34831 41 LEU C N 1
ATOM 1453 C CA . LEU C 1 46 ? -6.33461 47.90708 -27.67777 1.000 50.95235 41 LEU C CA 1
ATOM 1454 C C . LEU C 1 46 ? -5.35930 46.73301 -27.81234 1.000 46.97863 41 LEU C C 1
ATOM 1455 O O . LEU C 1 46 ? -5.36545 46.02797 -28.82723 1.000 42.75458 41 LEU C O 1
ATOM 1460 N N . ASN C 1 47 ? -4.50852 46.51349 -26.80203 1.000 50.22916 42 ASN C N 1
ATOM 1461 C CA . ASN C 1 47 ? -3.58463 45.38063 -26.85026 1.000 45.87346 42 ASN C CA 1
ATOM 1462 C C . ASN C 1 47 ? -4.35070 44.07097 -26.99352 1.000 44.30533 42 ASN C C 1
ATOM 1463 O O . ASN C 1 47 ? -3.96563 43.19277 -27.77326 1.000 43.46816 42 ASN C O 1
ATOM 1468 N N . PHE C 1 48 ? -5.44900 43.92360 -26.25113 1.000 44.51589 43 PHE C N 1
ATOM 1469 C CA . PHE C 1 48 ? -6.25038 42.71498 -26.37570 1.000 45.87799 43 PHE C CA 1
ATOM 1470 C C . PHE C 1 48 ? -6.78795 42.56192 -27.79699 1.000 50.69335 43 PHE C C 1
ATOM 1471 O O . PHE C 1 48 ? -6.69665 41.48224 -28.38603 1.000 36.68763 43 PHE C O 1
ATOM 1479 N N . ALA C 1 49 ? -7.34374 43.64166 -28.36444 1.000 42.23167 44 ALA C N 1
ATOM 1480 C CA . ALA C 1 49 ? -7.89611 43.59384 -29.71945 1.000 41.70774 44 ALA C CA 1
ATOM 1481 C C . ALA C 1 49 ? -6.84554 43.14217 -30.73188 1.000 45.65804 44 ALA C C 1
ATOM 1482 O O . ALA C 1 49 ? -7.05569 42.17828 -31.47178 1.000 45.85070 44 ALA C O 1
ATOM 1484 N N . TRP C 1 50 ? -5.70306 43.83816 -30.77410 1.000 45.78972 45 TRP C N 1
ATOM 1485 C CA . TRP C 1 50 ? -4.64841 43.51061 -31.73155 1.000 49.11041 45 TRP C CA 1
ATOM 1486 C C . TRP C 1 50 ? -4.16286 42.07684 -31.57949 1.000 48.58731 45 TRP C C 1
ATOM 1487 O O . TRP C 1 50 ? -3.98339 41.36624 -32.57286 1.000 46.69399 45 TRP C O 1
ATOM 1498 N N . SER C 1 51 ? -3.89121 41.64857 -30.34423 1.000 45.87060 46 SER C N 1
ATOM 1499 C CA . SER C 1 51 ? -3.38052 40.29287 -30.14208 1.000 53.48331 46 SER C CA 1
ATOM 1500 C C . SER C 1 51 ? -4.40147 39.25559 -30.59033 1.000 45.70071 46 SER C C 1
ATOM 1501 O O . SER C 1 51 ? -4.04074 38.12798 -30.95791 1.000 43.11656 46 SER C O 1
ATOM 1504 N N . ASN C 1 52 ? -5.67524 39.62400 -30.55074 1.000 41.28419 47 ASN C N 1
ATOM 1505 C CA . ASN C 1 52 ? -6.74623 38.73677 -30.98825 1.000 43.16457 47 ASN C CA 1
ATOM 1506 C C . ASN C 1 52 ? -6.77670 38.66066 -32.50838 1.000 45.30340 47 ASN C C 1
ATOM 1507 O O . ASN C 1 52 ? -6.88214 37.57261 -33.08626 1.000 49.87884 47 ASN C O 1
ATOM 1512 N N . PHE C 1 53 ? -6.68742 39.82011 -33.16914 1.000 41.48836 48 PHE C N 1
ATOM 1513 C CA . PHE C 1 53 ? -6.62118 39.86179 -34.62752 1.000 50.73878 48 PHE C CA 1
ATOM 1514 C C . PHE C 1 53 ? -5.40228 39.10981 -35.14740 1.000 49.43088 48 PHE C C 1
ATOM 1515 O O . PHE C 1 53 ? -5.49897 38.34190 -36.10971 1.000 46.51106 48 PHE C O 1
ATOM 1523 N N . ARG C 1 54 ? -4.24484 39.32479 -34.52969 1.000 44.34412 49 ARG C N 1
ATOM 1524 C CA . ARG C 1 54 ? -3.03238 38.67711 -35.01621 1.000 43.96484 49 ARG C CA 1
ATOM 1525 C C . ARG C 1 54 ? -3.07987 37.17521 -34.77864 1.000 49.34360 49 ARG C C 1
ATOM 1526 O O . ARG C 1 54 ? -2.53947 36.40425 -35.57398 1.000 54.94061 49 ARG C O 1
ATOM 1534 N N . PHE C 1 55 ? -3.72798 36.73732 -33.70225 1.000 46.21975 50 PHE C N 1
ATOM 1535 C CA . PHE C 1 55 ? -3.83755 35.30381 -33.46124 1.000 51.66960 50 PHE C CA 1
ATOM 1536 C C . PHE C 1 55 ? -4.67397 34.63973 -34.55219 1.000 61.87705 50 PHE C C 1
ATOM 1537 O O . PHE C 1 55 ? -4.31491 33.56774 -35.05419 1.000 59.02819 50 PHE C O 1
ATOM 1545 N N . HIS C 1 56 ? -5.75281 35.30189 -34.97835 1.000 68.74535 51 HIS C N 1
ATOM 1546 C CA . HIS C 1 56 ? -6.75409 34.72028 -35.87429 1.000 77.39903 51 HIS C CA 1
ATOM 1547 C C . HIS C 1 56 ? -6.69855 35.31219 -37.28315 1.000 83.07818 51 HIS C C 1
ATOM 1548 O O . HIS C 1 56 ? -5.65901 35.28417 -37.95535 1.000 87.55118 51 HIS C O 1
ATOM 1555 N N . ASP C 1 60 ? -9.60193 31.83147 -43.08492 1.000 77.15277 55 ASP C N 1
ATOM 1556 C CA . ASP C 1 60 ? -10.23985 30.74829 -43.82601 1.000 75.56889 55 ASP C CA 1
ATOM 1557 C C . ASP C 1 60 ? -11.77319 30.88724 -43.90275 1.000 72.46810 55 ASP C C 1
ATOM 1558 O O . ASP C 1 60 ? -12.50456 29.95244 -43.57305 1.000 79.45891 55 ASP C O 1
ATOM 1563 N N . VAL C 1 61 ? -12.26096 32.04856 -44.33808 1.000 61.13564 56 VAL C N 1
ATOM 1564 C CA . VAL C 1 61 ? -13.69946 32.22943 -44.53181 1.000 59.66788 56 VAL C CA 1
ATOM 1565 C C . VAL C 1 61 ? -14.18801 31.33655 -45.66850 1.000 56.68479 56 VAL C C 1
ATOM 1566 O O . VAL C 1 61 ? -13.69126 31.40761 -46.79975 1.000 57.72308 56 VAL C O 1
ATOM 1570 N N . ASN C 1 62 ? -15.17879 30.50564 -45.38157 1.000 47.63560 57 ASN C N 1
ATOM 1571 C CA . ASN C 1 62 ? -15.73674 29.60440 -46.37972 1.000 52.19729 57 ASN C CA 1
ATOM 1572 C C . ASN C 1 62 ? -17.04601 30.18225 -46.91071 1.000 45.97529 57 ASN C C 1
ATOM 1573 O O . ASN C 1 62 ? -18.08733 30.10262 -46.25009 1.000 40.86658 57 ASN C O 1
ATOM 1578 N N . SER C 1 63 ? -16.99817 30.69290 -48.13666 1.000 39.37254 58 SER C N 1
ATOM 1579 C CA . SER C 1 63 ? -18.17648 31.29683 -48.74396 1.000 52.43585 58 SER C CA 1
ATOM 1580 C C . SER C 1 63 ? -19.31429 30.28641 -48.90088 1.000 53.54714 58 SER C C 1
ATOM 1581 O O . SER C 1 63 ? -20.47100 30.59917 -48.59403 1.000 49.54574 58 SER C O 1
ATOM 1584 N N . HIS C 1 64 ? -19.01104 29.07793 -49.39411 1.000 45.66749 59 HIS C N 1
ATOM 1585 C CA . HIS C 1 64 ? -20.05236 28.06911 -49.57882 1.000 40.14138 59 HIS C CA 1
ATOM 1586 C C . HIS C 1 64 ? -20.80453 27.79900 -48.27116 1.000 46.82717 59 HIS C C 1
ATOM 1587 O O . HIS C 1 64 ? -22.04298 27.77088 -48.24839 1.000 44.57313 59 HIS C O 1
ATOM 1594 N N . LYS C 1 65 ? -20.07290 27.63863 -47.16200 1.000 45.54591 60 LYS C N 1
ATOM 1595 C CA . LYS C 1 65 ? -20.71514 27.41239 -45.86839 1.000 44.67426 60 LYS C CA 1
ATOM 1596 C C . LYS C 1 65 ? -21.60385 28.58931 -45.47754 1.000 49.55415 60 LYS C C 1
ATOM 1597 O O . LYS C 1 65 ? -22.69652 28.40217 -44.93221 1.000 43.37409 60 LYS C O 1
ATOM 1603 N N . ILE C 1 66 ? -21.15239 29.81324 -45.75642 1.000 42.79038 61 ILE C N 1
ATOM 1604 C CA . ILE C 1 66 ? -21.96180 30.98147 -45.43851 1.000 46.08243 61 ILE C CA 1
ATOM 1605 C C . ILE C 1 66 ? -23.20140 31.03999 -46.33112 1.000 46.04704 61 ILE C C 1
ATOM 1606 O O . ILE C 1 66 ? -24.29954 31.37884 -45.86403 1.000 41.56323 61 ILE C O 1
ATOM 1611 N N . GLU C 1 67 ? -23.07062 30.65313 -47.60399 1.000 39.57547 62 GLU C N 1
ATOM 1612 C CA . GLU C 1 67 ? -24.25600 30.62924 -48.46263 1.000 43.38780 62 GLU C CA 1
ATOM 1613 C C . GLU C 1 67 ? -25.29767 29.64323 -47.94340 1.000 52.79267 62 GLU C C 1
ATOM 1614 O O . GLU C 1 67 ? -26.50555 29.92337 -47.98374 1.000 48.26802 62 GLU C O 1
ATOM 1620 N N . LYS C 1 68 ? -24.85187 28.48176 -47.45588 1.000 45.16648 63 LYS C N 1
ATOM 1621 C CA . LYS C 1 68 ? -25.79260 27.51624 -46.89854 1.000 48.83266 63 LYS C CA 1
ATOM 1622 C C . LYS C 1 68 ? -26.44176 28.04831 -45.62363 1.000 51.47120 63 LYS C C 1
ATOM 1623 O O . LYS C 1 68 ? -27.64366 27.85482 -45.40713 1.000 52.37893 63 LYS C O 1
ATOM 1629 N N . THR C 1 69 ? -25.67048 28.73536 -44.77476 1.000 47.00842 64 THR C N 1
ATOM 1630 C CA . THR C 1 69 ? -26.24538 29.30737 -43.55851 1.000 47.73212 64 THR C CA 1
ATOM 1631 C C . THR C 1 69 ? -27.29238 30.36665 -43.88337 1.000 52.74993 64 THR C C 1
ATOM 1632 O O . THR C 1 69 ? -28.35051 30.42267 -43.24160 1.000 49.66343 64 THR C O 1
ATOM 1636 N N . ILE C 1 70 ? -27.02496 31.19244 -44.89904 1.000 42.81886 65 ILE C N 1
ATOM 1637 C CA . ILE C 1 70 ? -27.98893 32.19954 -45.33686 1.000 45.82744 65 ILE C CA 1
ATOM 1638 C C . ILE C 1 70 ? -29.26760 31.53272 -45.83444 1.000 50.49667 65 ILE C C 1
ATOM 1639 O O . ILE C 1 70 ? -30.38075 31.96309 -45.50775 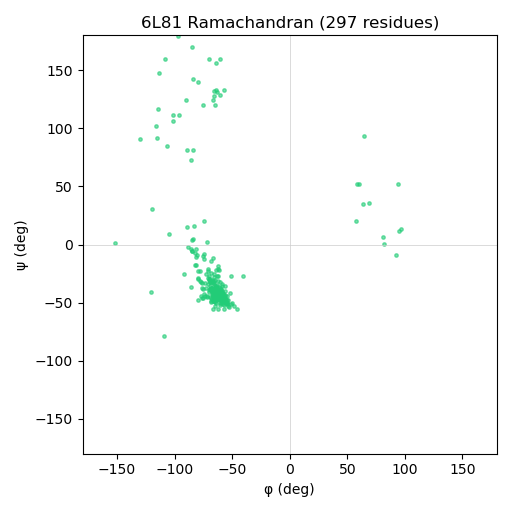1.000 43.88089 65 ILE C O 1
ATOM 1644 N N . GLU C 1 71 ? -29.12451 30.50186 -46.67750 1.000 45.27179 66 GLU C N 1
ATOM 1645 C CA . GLU C 1 71 ? -30.28492 29.73740 -47.12996 1.000 43.67102 66 GLU C CA 1
ATOM 1646 C C . GLU C 1 71 ? -31.00268 29.09117 -45.94856 1.000 48.85768 66 GLU C C 1
ATOM 1647 O O . GLU C 1 71 ? -32.23905 29.07162 -45.89517 1.000 46.98941 66 GLU C O 1
ATOM 1653 N N . GLY C 1 72 ? -30.24153 28.58939 -44.97381 1.000 48.05396 67 GLY C N 1
ATOM 1654 C CA . GLY C 1 72 ? -30.85752 28.02566 -43.78763 1.000 46.37350 67 GLY C CA 1
ATOM 1655 C C . GLY C 1 72 ? -31.71556 29.03669 -43.05437 1.000 57.05342 67 GLY C C 1
ATOM 1656 O O . GLY C 1 72 ? -32.84859 28.73727 -42.66375 1.000 50.89856 67 GLY C O 1
ATOM 1657 N N . ILE C 1 73 ? -31.20290 30.26168 -42.89278 1.000 54.93077 68 ILE C N 1
ATOM 1658 C CA . ILE C 1 73 ? -31.94607 31.28378 -42.16463 1.000 49.84004 68 ILE C CA 1
ATOM 1659 C C . ILE C 1 73 ? -33.25481 31.60052 -42.87095 1.000 44.40489 68 ILE C C 1
ATOM 1660 O O . ILE C 1 73 ? -34.29363 31.76582 -42.22357 1.000 46.34913 68 ILE C O 1
ATOM 1665 N N . TYR C 1 74 ? -33.22750 31.68128 -44.20509 1.000 39.01481 69 TYR C N 1
ATOM 1666 C CA . TYR C 1 74 ? -34.45685 31.87793 -44.96697 1.000 46.22371 69 TYR C CA 1
ATOM 1667 C C . TYR C 1 74 ? -35.50140 30.82326 -44.62196 1.000 57.55074 69 TYR C C 1
ATOM 1668 O O . TYR C 1 74 ? -36.66261 31.14949 -44.33907 1.000 54.77318 69 TYR C O 1
ATOM 1677 N N . GLU C 1 75 ? -35.10562 29.54725 -44.66200 1.000 57.44946 70 GLU C N 1
ATOM 1678 C CA . GLU C 1 75 ? -36.04316 28.46829 -44.38326 1.000 59.27495 70 GLU C CA 1
ATOM 1679 C C . GLU C 1 75 ? -36.54347 28.53264 -42.94654 1.000 54.64551 70 GLU C C 1
ATOM 1680 O O . GLU C 1 75 ? -37.71422 28.24743 -42.67625 1.000 55.36079 70 GLU C O 1
ATOM 1686 N N . LYS C 1 76 ? -35.68348 28.93324 -42.01291 1.000 47.29227 71 LYS C N 1
ATOM 1687 C CA . LYS C 1 76 ? -36.12730 29.08063 -40.63134 1.000 46.68630 71 LYS C CA 1
ATOM 1688 C C . LYS C 1 76 ? -37.27077 30.08423 -40.52889 1.000 58.41777 71 LYS C C 1
ATOM 1689 O O . LYS C 1 76 ? -38.28309 29.81373 -39.86995 1.000 54.04411 71 LYS C O 1
ATOM 1695 N N . PHE C 1 77 ? -37.13842 31.24451 -41.19233 1.000 46.52468 72 PHE C N 1
ATOM 1696 C CA . PHE C 1 77 ? -38.18556 32.26137 -41.10100 1.000 52.04197 72 PHE C CA 1
ATOM 1697 C C . PHE C 1 77 ? -39.49819 31.76149 -41.70622 1.000 56.82520 72 PHE C C 1
ATOM 1698 O O . PHE C 1 77 ? -40.58087 32.02503 -41.16636 1.000 57.74221 72 PHE C O 1
ATOM 1706 N N . VAL C 1 78 ? -39.41327 31.05992 -42.84237 1.000 54.32339 73 VAL C N 1
ATOM 1707 C CA . VAL C 1 78 ? -40.57833 30.41168 -43.44461 1.000 59.00406 73 VAL C CA 1
ATOM 1708 C C . VAL C 1 78 ? -41.23035 29.44539 -42.45406 1.000 66.07555 73 VAL C C 1
ATOM 1709 O O . VAL C 1 78 ? -42.43635 29.51590 -42.19067 1.000 74.45575 73 VAL C O 1
ATOM 1713 N N . ILE C 1 79 ? -40.43247 28.53832 -41.88512 1.000 54.95149 74 ILE C N 1
ATOM 1714 C CA . ILE C 1 79 ? -40.93659 27.54686 -40.93593 1.000 63.12333 74 ILE C CA 1
ATOM 1715 C C . ILE C 1 79 ? -41.65518 28.22228 -39.77215 1.000 62.60606 74 ILE C C 1
ATOM 1716 O O . ILE C 1 79 ? -42.78373 27.85803 -39.42317 1.000 54.93154 74 ILE C O 1
ATOM 1721 N N . HIS C 1 80 ? -41.00980 29.20916 -39.14649 1.000 56.39201 75 HIS C N 1
ATOM 1722 C CA . HIS C 1 80 ? -41.61863 29.89330 -38.01315 1.000 61.98200 75 HIS C CA 1
ATOM 1723 C C . HIS C 1 80 ? -42.77181 30.80668 -38.41638 1.000 64.59509 75 HIS C C 1
ATOM 1724 O O . HIS C 1 80 ? -43.32814 31.47282 -37.53662 1.000 70.22519 75 HIS C O 1
ATOM 1731 N N . SER C 1 81 ? -43.12768 30.85333 -39.70331 1.000 62.88865 76 SER C N 1
ATOM 1732 C CA . SER C 1 81 ? -44.30773 31.51087 -40.27559 1.000 80.73293 76 SER C CA 1
ATOM 1733 C C . SER C 1 81 ? -44.13726 33.01137 -40.48174 1.000 85.54205 76 SER C C 1
ATOM 1734 O O . SER C 1 81 ? -45.12171 33.68208 -40.86483 1.000 86.74732 76 SER C O 1
ATOM 1737 N N . ASP C 1 82 ? -42.94631 33.57240 -40.25975 1.000 73.69860 77 ASP C N 1
ATOM 1738 C CA . ASP C 1 82 ? -42.72797 34.99902 -40.50706 1.000 63.93220 77 ASP C CA 1
ATOM 1739 C C . ASP C 1 82 ? -42.36222 35.19572 -41.98009 1.000 60.19097 77 ASP C C 1
ATOM 1740 O O . ASP C 1 82 ? -41.22159 35.48118 -42.35906 1.000 58.42517 77 ASP C O 1
ATOM 1745 N N . LEU C 1 83 ? -43.38219 35.03594 -42.82431 1.000 56.39704 78 LEU C N 1
ATOM 1746 C CA . LEU C 1 83 ? -43.15316 35.04476 -44.26105 1.000 60.87450 78 LEU C CA 1
ATOM 1747 C C . LEU C 1 83 ? -42.74581 36.41802 -44.77382 1.000 61.80768 78 LEU C C 1
ATOM 1748 O O . LEU C 1 83 ? -42.06332 36.50313 -45.80074 1.000 57.43135 78 LEU C O 1
ATOM 1753 N N . SER C 1 84 ? -43.11341 37.48671 -44.06707 1.000 60.76637 79 SER C N 1
ATOM 1754 C CA . SER C 1 84 ? -42.64327 38.81173 -44.45436 1.000 65.23070 79 SER C CA 1
ATOM 1755 C C . SER C 1 84 ? -41.14271 38.96474 -44.20320 1.000 54.62435 79 SER C C 1
ATOM 1756 O O . SER C 1 84 ? -40.41441 39.47574 -45.06265 1.000 59.22382 79 SER C O 1
ATOM 1759 N N . LYS C 1 85 ? -40.66613 38.53122 -43.03284 1.000 51.95366 80 LYS C N 1
ATOM 1760 C CA . LYS C 1 85 ? -39.23396 38.58747 -42.74792 1.000 58.19328 80 LYS C CA 1
ATOM 1761 C C . LYS C 1 85 ? -38.44592 37.69559 -43.69778 1.000 58.50678 80 LYS C C 1
ATOM 1762 O O . LYS C 1 85 ? -37.38226 38.09063 -44.18428 1.000 57.74487 80 LYS C O 1
ATOM 1768 N N . ALA C 1 86 ? -38.96450 36.49411 -43.98367 1.000 55.77904 81 ALA C N 1
ATOM 1769 C CA . ALA C 1 86 ? -38.30741 35.59234 -44.92668 1.000 50.91273 81 ALA C CA 1
ATOM 1770 C C . ALA C 1 86 ? -38.10837 36.25221 -46.28398 1.000 54.54296 81 ALA C C 1
ATOM 1771 O O . ALA C 1 86 ? -37.02642 36.15607 -46.87532 1.000 47.38254 81 ALA C O 1
ATOM 1773 N N . ALA C 1 87 ? -39.14556 36.94138 -46.78785 1.000 56.89199 82 ALA C N 1
ATOM 1774 C CA . ALA C 1 87 ? -39.04359 37.62682 -48.07624 1.000 55.72706 82 ALA C CA 1
ATOM 1775 C C . ALA C 1 87 ? -38.09284 38.82462 -48.02256 1.000 54.19789 82 ALA C C 1
ATOM 1776 O O . ALA C 1 87 ? -37.39712 39.11250 -49.00621 1.000 49.17327 82 ALA C O 1
ATOM 1778 N N . SER C 1 88 ? -38.08458 39.57042 -46.91357 1.000 50.45381 83 SER C N 1
ATOM 1779 C CA . SER C 1 88 ? -37.12726 40.66628 -46.78955 1.000 53.25131 83 SER C CA 1
ATOM 1780 C C . SER C 1 88 ? -35.70211 40.12816 -46.73639 1.000 49.07007 83 SER C C 1
ATOM 1781 O O . SER C 1 88 ? -34.80938 40.60949 -47.44899 1.000 44.55180 83 SER C O 1
ATOM 1784 N N . TRP C 1 89 ? -35.48617 39.12356 -45.88913 1.000 40.97047 84 TRP C N 1
ATOM 1785 C CA . TRP C 1 89 ? -34.18501 38.49164 -45.75780 1.000 43.33609 84 TRP C CA 1
ATOM 1786 C C . TRP C 1 89 ? -33.63706 38.09663 -47.11773 1.000 50.51586 84 TRP C C 1
ATOM 1787 O O . TRP C 1 89 ? -32.49400 38.42195 -47.46132 1.000 53.38591 84 TRP C O 1
ATOM 1798 N N . LYS C 1 90 ? -34.45350 37.40106 -47.91333 1.000 51.48705 85 LYS C N 1
ATOM 1799 C CA . LYS C 1 90 ? -33.97121 36.91297 -49.19831 1.000 47.55056 85 LYS C CA 1
ATOM 1800 C C . LYS C 1 90 ? -33.65966 38.06494 -50.13948 1.000 52.45267 85 LYS C C 1
ATOM 1801 O O . LYS C 1 90 ? -32.59784 38.08060 -50.77389 1.000 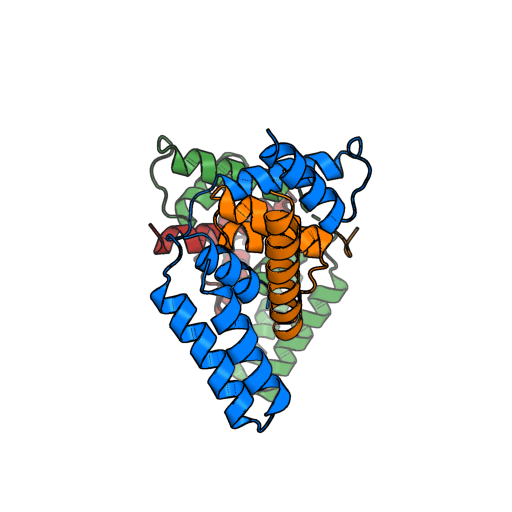49.44361 85 LYS C O 1
ATOM 1807 N N . ARG C 1 91 ? -34.57324 39.03908 -50.23844 1.000 48.98809 86 ARG C N 1
ATOM 1808 C CA . ARG C 1 91 ? -34.34057 40.20069 -51.09160 1.000 49.74837 86 ARG C CA 1
ATOM 1809 C C . ARG C 1 91 ? -33.06078 40.93303 -50.69332 1.000 47.45881 86 ARG C C 1
ATOM 1810 O O . ARG C 1 91 ? -32.26395 41.33106 -51.55345 1.000 41.86085 86 ARG C O 1
ATOM 1818 N N . LEU C 1 92 ? -32.84903 41.11681 -49.38908 1.000 45.02934 87 LEU C N 1
ATOM 1819 C CA . LEU C 1 92 ? -31.72618 41.93817 -48.92843 1.000 46.86031 87 LEU C CA 1
ATOM 1820 C C . LEU C 1 92 ? -30.39030 41.22098 -49.11215 1.000 46.50207 87 LEU C C 1
ATOM 1821 O O . LEU C 1 92 ? -29.41376 41.82560 -49.57008 1.000 39.58253 87 LEU C O 1
ATOM 1826 N N . THR C 1 93 ? -30.32517 39.93206 -48.76570 1.000 39.90102 88 THR C N 1
ATOM 1827 C CA . THR C 1 93 ? -29.07251 39.20644 -48.93676 1.000 43.23832 88 THR C CA 1
ATOM 1828 C C . THR C 1 93 ? -28.74539 39.01834 -50.41414 1.000 42.80334 88 THR C C 1
ATOM 1829 O O . THR C 1 93 ? -27.58826 39.18079 -50.82085 1.000 44.82228 88 THR C O 1
ATOM 1833 N N . GLU C 1 94 ? -29.75874 38.74518 -51.24769 1.000 40.91039 89 GLU C N 1
ATOM 1834 C CA . GLU C 1 94 ? -29.50127 38.63706 -52.68255 1.000 46.13967 89 GLU C CA 1
ATOM 1835 C C . GLU C 1 94 ? -28.98157 39.95004 -53.23952 1.000 53.85564 89 GLU C C 1
ATOM 1836 O O . GLU C 1 94 ? -28.06794 39.96888 -54.07254 1.000 55.53491 89 GLU C O 1
ATOM 1842 N N . GLU C 1 95 ? -29.53880 41.06146 -52.78332 1.000 55.23338 90 GLU C N 1
ATOM 1843 C CA . GLU C 1 95 ? -29.07768 42.33937 -53.29785 1.000 51.42080 90 GLU C CA 1
ATOM 1844 C C . GLU C 1 95 ? -27.65795 42.63079 -52.82263 1.000 46.49100 90 GLU C C 1
ATOM 1845 O O . GLU C 1 95 ? -26.83408 43.15308 -53.58946 1.000 45.63968 90 GLU C O 1
ATOM 1851 N N . PHE C 1 96 ? -27.34437 42.27377 -51.57221 1.000 39.52945 91 PHE C N 1
ATOM 1852 C CA . PHE C 1 96 ? -25.99769 42.51099 -51.05592 1.000 45.91632 91 PHE C CA 1
ATOM 1853 C C . PHE C 1 96 ? -24.96839 41.66027 -51.79941 1.000 53.87184 91 PHE C C 1
ATOM 1854 O O . PHE C 1 96 ? -23.92312 42.16059 -52.23632 1.000 51.03345 91 PHE C O 1
ATOM 1862 N N . LEU C 1 97 ? -25.26840 40.37687 -51.98156 1.000 49.32025 92 LEU C N 1
ATOM 1863 C CA . LEU C 1 97 ? -24.35306 39.44028 -52.61380 1.000 51.87930 92 LEU C CA 1
ATOM 1864 C C . LEU C 1 97 ? -24.13086 39.71157 -54.09815 1.000 63.63119 92 LEU C C 1
ATOM 1865 O O . LEU C 1 97 ? -23.18670 39.15384 -54.66702 1.000 54.74132 92 LEU C O 1
ATOM 1870 N N . ASN C 1 98 ? -24.96038 40.54224 -54.73597 1.000 77.92609 93 ASN C N 1
ATOM 1871 C CA . ASN C 1 98 ? -24.73802 40.97341 -56.11447 1.000 82.29773 93 ASN C CA 1
ATOM 1872 C C . ASN C 1 98 ? -24.22171 42.40566 -56.21777 1.000 95.23497 93 ASN C C 1
ATOM 1873 O O . ASN C 1 98 ? -24.15159 42.94541 -57.32436 1.000 103.06154 93 ASN C O 1
ATOM 1878 N N . ALA C 1 99 ? -23.85882 43.03323 -55.09912 1.000 105.57174 94 ALA C N 1
ATOM 1879 C CA . ALA C 1 99 ? -23.39795 44.41732 -55.10442 1.000 115.74761 94 ALA C CA 1
ATOM 1880 C C . ALA C 1 99 ? -21.93674 44.48483 -54.68907 1.000 119.81363 94 ALA C C 1
ATOM 1881 O O . ALA C 1 99 ? -21.60760 44.10793 -53.55368 1.000 130.23458 94 ALA C O 1
ATOM 1883 N N . PRO C 1 100 ? -21.03447 44.93117 -55.56402 1.000 112.05066 95 PRO C N 1
ATOM 1884 C CA . PRO C 1 100 ? -19.63328 45.10600 -55.16022 1.000 102.30437 95 PRO C CA 1
ATOM 1885 C C . PRO C 1 100 ? -19.47659 46.10384 -54.01733 1.000 93.63817 95 PRO C C 1
ATOM 1886 O O . PRO C 1 100 ? -20.33693 46.94983 -53.75787 1.000 91.39316 95 PRO C O 1
ATOM 1890 N N . LEU C 1 101 ? -18.34056 46.00166 -53.33476 1.000 92.12398 96 LEU C N 1
ATOM 1891 C CA . LEU C 1 101 ? -18.07791 46.82450 -52.15761 1.000 97.93107 96 LEU C CA 1
ATOM 1892 C C . LEU C 1 101 ? -17.00896 47.88780 -52.41783 1.000 102.47340 96 LEU C C 1
ATOM 1893 O O . LEU C 1 101 ? -15.81015 47.63022 -52.28162 1.000 100.48781 96 LEU C O 1
ATOM 1898 N N . ASP C 1 110 ? -13.22878 36.95838 -50.51870 1.000 92.84929 105 ASP C N 1
ATOM 1899 C CA . ASP C 1 110 ? -14.36159 37.80141 -50.89080 1.000 94.89485 105 ASP C CA 1
ATOM 1900 C C . ASP C 1 110 ? -14.92313 38.51761 -49.66278 1.000 83.46681 105 ASP C C 1
ATOM 1901 O O . ASP C 1 110 ? -15.36730 37.87362 -48.70404 1.000 75.90877 105 ASP C O 1
ATOM 1906 N N . ALA C 1 111 ? -14.90086 39.85564 -49.70545 1.000 73.37546 106 ALA C N 1
ATOM 1907 C CA . ALA C 1 111 ? -15.33020 40.65659 -48.56247 1.000 63.84579 106 ALA C CA 1
ATOM 1908 C C . ALA C 1 111 ? -16.81995 40.50605 -48.24233 1.000 52.68233 106 ALA C C 1
ATOM 1909 O O . ALA C 1 111 ? -17.19993 40.68567 -47.08068 1.000 46.90805 106 ALA C O 1
ATOM 1911 N N . HIS C 1 112 ? -17.66642 40.19898 -49.23664 1.000 53.82585 107 HIS C N 1
ATOM 1912 C CA . HIS C 1 112 ? -19.08516 39.95528 -48.97234 1.000 45.20237 107 HIS C CA 1
ATOM 1913 C C . HIS C 1 112 ? -19.26498 38.95123 -47.85367 1.000 46.96234 107 HIS C C 1
ATOM 1914 O O . HIS C 1 112 ? -20.00857 39.18808 -46.89688 1.000 49.44406 107 HIS C O 1
ATOM 1921 N N . TYR C 1 113 ? -18.58382 37.81111 -47.96454 1.000 47.24665 108 TYR C N 1
ATOM 1922 C CA . TYR C 1 113 ? -18.84226 36.70314 -47.05830 1.000 48.20152 108 TYR C CA 1
ATOM 1923 C C . TYR C 1 113 ? -18.16902 36.88966 -45.70829 1.000 44.52357 108 TYR C C 1
ATOM 1924 O O . TYR C 1 113 ? -18.67455 36.39648 -44.69701 1.000 49.06424 108 TYR C O 1
ATOM 1933 N N . SER C 1 114 ? -17.04004 37.58427 -45.66764 1.000 39.20409 109 SER C N 1
ATOM 1934 C CA . SER C 1 114 ? -16.45212 37.93714 -44.37891 1.000 42.91411 109 SER C CA 1
ATOM 1935 C C . SER C 1 114 ? -17.38847 38.83824 -43.57062 1.000 43.74590 109 SER C C 1
ATOM 1936 O O . SER C 1 114 ? -17.56560 38.64242 -42.35686 1.000 44.03134 109 SER C O 1
ATOM 1939 N N . ILE C 1 115 ? -18.01358 39.82426 -44.23154 1.000 41.28039 110 ILE C N 1
ATOM 1940 C CA . ILE C 1 115 ? -18.96253 40.70258 -43.53686 1.000 42.41245 110 ILE C CA 1
ATOM 1941 C C . ILE C 1 115 ? -20.17959 39.91535 -43.05773 1.000 36.86152 110 ILE C C 1
ATOM 1942 O O . ILE C 1 115 ? -20.65977 40.10694 -41.93392 1.000 41.04389 110 ILE C O 1
ATOM 1947 N N . LEU C 1 116 ? -20.70889 39.03217 -43.90551 1.000 43.10340 111 LEU C N 1
ATOM 1948 C CA . LEU C 1 116 ? -21.85329 38.22276 -43.49532 1.000 41.11572 111 LEU C CA 1
ATOM 1949 C C . LEU C 1 116 ? -21.47072 37.28000 -42.36458 1.000 40.53374 111 LEU C C 1
ATOM 1950 O O . LEU C 1 116 ? -22.25235 37.06210 -41.43538 1.000 41.41746 111 LEU C O 1
ATOM 1955 N N . SER C 1 117 ? -20.25115 36.73854 -42.41346 1.000 40.70953 112 SER C N 1
ATOM 1956 C CA . SER C 1 117 ? -19.78719 35.87072 -41.34358 1.000 41.98802 112 SER C CA 1
ATOM 1957 C C . SER C 1 117 ? -19.71007 36.62096 -40.01185 1.000 44.15468 112 SER C C 1
ATOM 1958 O O . SER C 1 117 ? -20.10733 36.09275 -38.96652 1.000 38.00888 112 SER C O 1
ATOM 1961 N N . LEU C 1 118 ? -19.21467 37.86144 -40.02779 1.000 44.36444 113 LEU C N 1
ATOM 1962 C CA . LEU C 1 118 ? -19.23760 38.66590 -38.80847 1.000 35.48364 113 LEU C CA 1
ATOM 1963 C C . LEU C 1 118 ? -20.66748 38.81876 -38.28448 1.000 38.10237 113 LEU C C 1
ATOM 1964 O O . LEU C 1 118 ? -20.93532 38.57579 -37.10345 1.000 34.42957 113 LEU C O 1
ATOM 1969 N N . LEU C 1 119 ? -21.59771 39.22863 -39.14578 1.000 37.22424 114 LEU C N 1
ATOM 1970 C CA . LEU C 1 119 ? -22.97013 39.45301 -38.68207 1.000 37.22199 114 LEU C CA 1
ATOM 1971 C C . LEU C 1 119 ? -23.60177 38.16537 -38.15058 1.000 38.56899 114 LEU C C 1
ATOM 1972 O O . LEU C 1 119 ? -24.31193 38.18692 -37.13544 1.000 41.36383 114 LEU C O 1
ATOM 1977 N N . LEU C 1 120 ? -23.34216 37.03123 -38.80858 1.000 43.15776 115 LEU C N 1
ATOM 1978 C CA . LEU C 1 120 ? -23.86997 35.76285 -38.31366 1.000 40.52214 115 LEU C CA 1
ATOM 1979 C C . LEU C 1 120 ? -23.28462 35.41853 -36.94684 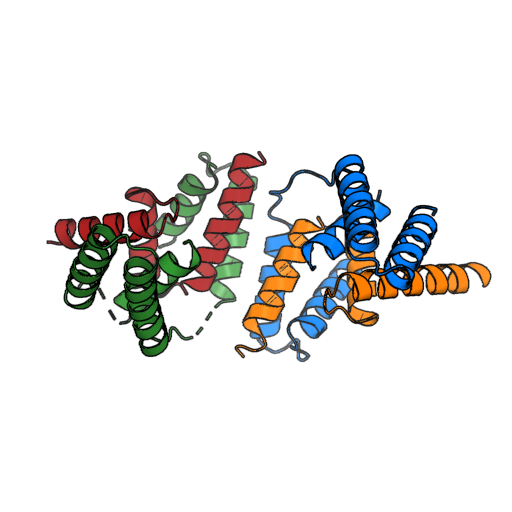1.000 38.78517 115 LEU C C 1
ATOM 1980 O O . LEU C 1 120 ? -23.99202 34.90237 -36.07336 1.000 40.18265 115 LEU C O 1
ATOM 1985 N N . CYS C 1 121 ? -21.99569 35.70387 -36.73263 1.000 43.93375 116 CYS C N 1
ATOM 1986 C CA . CYS C 1 121 ? -21.40055 35.42959 -35.42687 1.000 45.01373 116 CYS C CA 1
ATOM 1987 C C . CYS C 1 121 ? -21.98968 36.31480 -34.32293 1.000 51.18649 116 CYS C C 1
ATOM 1988 O O . CYS C 1 121 ? -22.08367 35.88251 -33.17069 1.000 59.67874 116 CYS C O 1
ATOM 1991 N N . LEU C 1 122 ? -22.37972 37.54992 -34.64464 1.000 44.65952 117 LEU C N 1
ATOM 1992 C CA . LEU C 1 122 ? -22.98818 38.43824 -33.66192 1.000 43.24127 117 LEU C CA 1
ATOM 1993 C C . LEU C 1 122 ? -24.49098 38.22364 -33.50357 1.000 47.09390 117 LEU C C 1
ATOM 1994 O O . LEU C 1 122 ? -25.09075 38.86054 -32.63752 1.000 49.64890 117 LEU C O 1
ATOM 1999 N N . SER C 1 123 ? -25.11385 37.37216 -34.32561 1.000 40.95675 118 SER C N 1
ATOM 2000 C CA . SER C 1 123 ? -26.58308 37.24827 -34.34775 1.000 51.04800 118 SER C CA 1
ATOM 2001 C C . SER C 1 123 ? -27.14539 36.93337 -32.96162 1.000 50.47223 118 SER C C 1
ATOM 2002 O O . SER C 1 123 ? -26.64813 36.02523 -32.30367 1.000 50.49042 118 SER C O 1
ATOM 2004 N N . ALA D 2 23 ? -25.04237 53.05105 -55.14782 1.000 82.36743 20 ALA D N 1
ATOM 2005 C CA . ALA D 2 23 ? -24.26839 53.86187 -54.21762 1.000 78.99412 20 ALA D CA 1
ATOM 2006 C C . ALA D 2 23 ? -23.72338 53.00417 -53.07699 1.000 88.45577 20 ALA D C 1
ATOM 2007 O O . ALA D 2 23 ? -24.21626 51.90464 -52.81945 1.000 88.97915 20 ALA D O 1
ATOM 2009 N N . VAL D 2 24 ? -22.69681 53.51543 -52.39528 1.000 91.33479 21 VAL D N 1
ATOM 2010 C CA . VAL D 2 24 ? -22.25099 52.88578 -51.15793 1.000 90.38068 21 VAL D CA 1
ATOM 2011 C C . VAL D 2 24 ? -23.29500 53.08312 -50.06389 1.000 86.66500 21 VAL D C 1
ATOM 2012 O O . VAL D 2 24 ? -23.44972 52.23248 -49.17777 1.000 82.69762 21 VAL D O 1
ATOM 2016 N N . ARG D 2 25 ? -24.04082 54.18983 -50.12022 1.000 91.11202 22 ARG D N 1
ATOM 2017 C CA . ARG D 2 25 ? -25.17605 54.37688 -49.22259 1.000 80.36306 22 ARG D CA 1
ATOM 2018 C C . ARG D 2 25 ? -26.14322 53.19976 -49.31658 1.000 65.67641 22 ARG D C 1
ATOM 2019 O O . ARG D 2 25 ? -26.52584 52.61472 -48.29829 1.000 57.22615 22 ARG D O 1
ATOM 2027 N N . GLU D 2 26 ? -26.53792 52.83027 -50.53865 1.000 67.61358 23 GLU D N 1
ATOM 2028 C CA . GLU D 2 26 ? -27.44993 51.70438 -50.71839 1.000 75.63780 23 GLU D CA 1
ATOM 2029 C C . GLU D 2 26 ? -26.91277 50.44136 -50.04469 1.000 66.49798 23 GLU D C 1
ATOM 2030 O O . GLU D 2 26 ? -27.61109 49.80743 -49.24620 1.000 66.11541 23 GLU D O 1
ATOM 2036 N N . THR D 2 27 ? -25.65889 50.08066 -50.33290 1.000 57.23841 24 THR D N 1
ATOM 2037 C CA . THR D 2 27 ? -25.07385 48.86837 -49.76513 1.000 58.75896 24 THR D CA 1
ATOM 2038 C C . THR D 2 27 ? -25.10671 48.89357 -48.24143 1.000 53.38415 24 THR D C 1
ATOM 2039 O O . THR D 2 27 ? -25.49710 47.90997 -47.60056 1.000 47.04859 24 THR D O 1
ATOM 2043 N N . MET D 2 28 ? -24.70042 50.01511 -47.64077 1.000 51.11593 25 MET D N 1
ATOM 2044 C CA . MET D 2 28 ? -24.67770 50.08913 -46.18538 1.000 46.19270 25 MET D CA 1
ATOM 2045 C C . MET D 2 28 ? -26.08641 50.01753 -45.59364 1.000 55.80821 25 MET D C 1
ATOM 2046 O O . MET D 2 28 ? -26.27777 49.45658 -44.50705 1.000 51.42276 25 MET D O 1
ATOM 2051 N N . ASP D 2 29 ? -27.08888 50.55319 -46.29452 1.000 48.19232 26 ASP D N 1
ATOM 2052 C CA . ASP D 2 29 ? -28.43910 50.46729 -45.76301 1.000 50.30797 26 ASP D CA 1
ATOM 2053 C C . ASP D 2 29 ? -28.96375 49.04480 -45.84511 1.000 43.12887 26 ASP D C 1
ATOM 2054 O O . ASP D 2 29 ? -29.54485 48.54165 -44.87816 1.000 50.84087 26 ASP D O 1
ATOM 2059 N N . VAL D 2 30 ? -28.76169 48.38505 -46.99091 1.000 45.16633 27 VAL D N 1
ATOM 2060 C CA . VAL D 2 30 ? -29.03519 46.95373 -47.10582 1.000 47.96477 27 VAL D CA 1
ATOM 2061 C C . VAL D 2 30 ? -28.40019 46.21093 -45.93826 1.000 46.20164 27 VAL D C 1
ATOM 2062 O O . VAL D 2 30 ? -29.06860 45.48017 -45.19725 1.000 42.00380 27 VAL D O 1
ATOM 2066 N N . LEU D 2 31 ? -27.10202 46.44359 -45.73032 1.000 46.25506 28 LEU D N 1
ATOM 2067 C CA . LEU D 2 31 ? -26.35499 45.70673 -44.71935 1.000 44.14006 28 LEU D CA 1
ATOM 2068 C C . LEU D 2 31 ? -26.86726 46.00509 -43.31796 1.000 45.60271 28 LEU D C 1
ATOM 2069 O O . LEU D 2 31 ? -26.93258 45.10728 -42.46880 1.000 44.89710 28 LEU D O 1
ATOM 2074 N N . LEU D 2 32 ? -27.22859 47.26246 -43.04789 1.000 42.52220 29 LEU D N 1
ATOM 2075 C CA . LEU D 2 32 ? -27.75124 47.58337 -41.72478 1.000 43.37756 29 LEU D CA 1
ATOM 2076 C C . LEU D 2 32 ? -29.07153 46.86094 -41.46357 1.000 46.44581 29 LEU D C 1
ATOM 2077 O O . LEU D 2 32 ? -29.28731 46.32330 -40.36878 1.000 47.75562 29 LEU D O 1
ATOM 2082 N N . GLU D 2 33 ? -29.95886 46.82249 -42.46686 1.000 47.99735 30 GLU D N 1
ATOM 2083 C CA . GLU D 2 33 ? -31.19106 46.04729 -42.33785 1.000 47.22040 30 GLU D CA 1
ATOM 2084 C C . GLU D 2 33 ? -30.89373 44.56928 -42.11520 1.000 48.48114 30 GLU D C 1
ATOM 2085 O O . GLU D 2 33 ? -31.49838 43.93409 -41.24136 1.000 44.33643 30 GLU D O 1
ATOM 2091 N N . ILE D 2 34 ? -29.94349 44.00851 -42.87183 1.000 44.19067 31 ILE D N 1
ATOM 2092 C CA . ILE D 2 34 ? -29.54558 42.62102 -42.63104 1.000 44.01397 31 ILE D CA 1
ATOM 2093 C C . ILE D 2 34 ? -29.09860 42.44250 -41.18780 1.000 44.67532 31 ILE D C 1
ATOM 2094 O O . ILE D 2 34 ? -29.53090 41.51570 -40.49244 1.000 45.67888 31 ILE D O 1
ATOM 2099 N N . SER D 2 35 ? -28.24869 43.35251 -40.70814 1.000 48.02297 32 SER D N 1
ATOM 2100 C CA . SER D 2 35 ? -27.73726 43.27018 -39.34110 1.000 42.93777 32 SER D CA 1
ATOM 2101 C C . SER D 2 35 ? -28.85485 43.39076 -38.31151 1.000 42.10031 32 SER D C 1
ATOM 2102 O O . SER D 2 35 ? -28.75697 42.83241 -37.21131 1.000 47.04680 32 SER D O 1
ATOM 2105 N N . ARG D 2 36 ? -29.90116 44.15076 -38.63816 1.000 45.10209 33 ARG D N 1
ATOM 2106 C CA . ARG D 2 36 ? -31.03472 44.31029 -37.73379 1.000 57.47189 33 ARG D CA 1
ATOM 2107 C C . ARG D 2 36 ? -31.92876 43.08622 -37.72799 1.000 51.38676 33 ARG D C 1
ATOM 2108 O O . ARG D 2 36 ? -32.44626 42.71480 -36.67100 1.000 49.10408 33 ARG D O 1
ATOM 2116 N N . ILE D 2 37 ? -32.12211 42.44540 -38.88280 1.000 41.49712 34 ILE D N 1
ATOM 2117 C CA . ILE D 2 37 ? -32.86557 41.18937 -38.88651 1.000 47.55345 34 ILE D CA 1
ATOM 2118 C C . ILE D 2 37 ? -32.14312 40.14859 -38.04170 1.000 47.66160 34 ILE D C 1
ATOM 2119 O O . ILE D 2 37 ? -32.76964 39.40557 -37.27404 1.000 47.61177 34 ILE D O 1
ATOM 2124 N N . LEU D 2 38 ? -30.80705 40.11626 -38.12275 1.000 47.17762 35 LEU D N 1
ATOM 2125 C CA . LEU D 2 38 ? -30.01530 39.18978 -37.31939 1.000 41.55741 35 LEU D CA 1
ATOM 2126 C C . LEU D 2 38 ? -29.89951 39.60170 -35.85412 1.000 40.25344 35 LEU D C 1
ATOM 2127 O O . LEU D 2 38 ? -29.39698 38.80565 -35.04922 1.000 45.39472 35 LEU D O 1
ATOM 2132 N N . ASN D 2 39 ? -30.33033 40.81884 -35.48873 1.000 49.09648 36 ASN D N 1
ATOM 2133 C CA . ASN D 2 39 ? -30.31152 41.27251 -34.09515 1.000 52.89223 36 ASN D CA 1
ATOM 2134 C C . ASN D 2 39 ? -28.88615 41.27268 -33.52597 1.000 53.14087 36 ASN D C 1
ATOM 2135 O O . ASN D 2 39 ? -28.61758 40.69588 -32.46985 1.000 58.83021 36 ASN D O 1
ATOM 2140 N N . THR D 2 40 ? -27.95670 41.91539 -34.25101 1.000 54.88898 37 THR D N 1
ATOM 2141 C CA . THR D 2 40 ? -26.53656 41.88187 -33.88954 1.000 49.51743 37 THR D CA 1
ATOM 2142 C C . THR D 2 40 ? -26.14486 42.89336 -32.81755 1.000 49.33832 37 THR D C 1
ATOM 2143 O O . THR D 2 40 ? -25.06784 42.76383 -32.22423 1.000 55.05425 37 THR D O 1
ATOM 2147 N N . GLY D 2 41 ? -26.96540 43.90297 -32.57473 1.000 46.21723 38 GLY D N 1
ATOM 2148 C CA . GLY D 2 41 ? -26.61047 44.96805 -31.66313 1.000 61.55544 38 GLY D CA 1
ATOM 2149 C C . GLY D 2 41 ? -25.93597 46.16109 -32.30353 1.000 58.32795 38 GLY D C 1
ATOM 2150 O O . GLY D 2 41 ? -25.77261 47.18650 -31.62840 1.000 59.55613 38 GLY D O 1
ATOM 2151 N N . LEU D 2 42 ? -25.56304 46.07415 -33.58423 1.000 47.99408 39 LEU D N 1
ATOM 2152 C CA . LEU D 2 42 ? -24.73305 47.09949 -34.20252 1.000 44.50300 39 LEU D CA 1
ATOM 2153 C C . LEU D 2 42 ? -25.56762 48.27526 -34.69748 1.000 55.65700 39 LEU D C 1
ATOM 2154 O O . LEU D 2 42 ? -26.66209 48.09877 -35.23674 1.000 51.78803 39 LEU D O 1
ATOM 2159 N N . ASP D 2 43 ? -25.01327 49.48430 -34.54531 1.000 51.34847 40 ASP D N 1
ATOM 2160 C CA . ASP D 2 43 ? -25.51043 50.67231 -35.22592 1.000 46.48781 40 ASP D CA 1
ATOM 2161 C C . ASP D 2 43 ? -24.68803 50.93064 -36.48846 1.000 49.07887 40 ASP D C 1
ATOM 2162 O O . ASP D 2 43 ? -23.72757 50.21368 -36.79250 1.000 56.65793 40 ASP D O 1
ATOM 2167 N N . MET D 2 44 ? -25.05553 51.99209 -37.21838 1.000 45.72239 41 MET D N 1
ATOM 2168 C CA . MET D 2 44 ? -24.41297 52.26440 -38.50237 1.000 51.51076 41 MET D CA 1
ATOM 2169 C C . MET D 2 44 ? -22.91696 52.53450 -38.34887 1.000 60.07883 41 MET D C 1
ATOM 2170 O O . MET D 2 44 ? -22.11313 52.05167 -39.15843 1.000 57.62152 41 MET D O 1
ATOM 2175 N N . GLU D 2 45 ? -22.52666 53.31625 -37.32969 1.000 69.17479 42 GLU D N 1
ATOM 2176 C CA . GLU D 2 45 ? -21.11517 53.66842 -37.14165 1.000 68.60391 42 GLU D CA 1
ATOM 2177 C C . GLU D 2 45 ? -20.25215 52.42292 -36.94427 1.000 52.19565 42 GLU D C 1
ATOM 2178 O O . GLU D 2 45 ? -19.20455 52.27134 -37.58389 1.000 48.80280 42 GLU D O 1
ATOM 2184 N N . THR D 2 46 ? -20.67395 51.52120 -36.05095 1.000 55.35686 43 THR D N 1
ATOM 2185 C CA . THR D 2 46 ? -19.88926 50.32182 -35.77958 1.000 56.20321 43 THR D CA 1
ATOM 2186 C C . THR D 2 46 ? -19.88430 49.39140 -36.98275 1.000 57.46596 43 THR D C 1
ATOM 2187 O O . THR D 2 46 ? -18.82480 48.88167 -37.37938 1.000 49.66317 43 THR D O 1
ATOM 2191 N N . LEU D 2 47 ? -21.06436 49.16499 -37.58193 1.000 48.89784 44 LEU D N 1
ATOM 2192 C CA . LEU D 2 47 ? -21.13201 48.38538 -38.81679 1.000 49.71010 44 LEU D CA 1
ATOM 2193 C C . LEU D 2 47 ? -20.15843 48.92880 -39.85514 1.000 46.20338 44 LEU D C 1
ATOM 2194 O O . LEU D 2 47 ? -19.47860 48.15915 -40.54934 1.000 44.84516 44 LEU D O 1
ATOM 2199 N N . SER D 2 48 ? -20.07635 50.25759 -39.97253 1.000 41.80719 45 SER D N 1
ATOM 2200 C CA . SER D 2 48 ? -19.20914 50.86472 -40.97910 1.000 48.41843 45 SER D CA 1
ATOM 2201 C C . SER D 2 48 ? -17.73965 50.56610 -40.70559 1.000 48.38132 45 SER D C 1
ATOM 2202 O O . SER D 2 48 ? -16.97038 50.29838 -41.63635 1.000 51.41557 45 SER D O 1
ATOM 2205 N N . ILE D 2 49 ? -17.33178 50.61955 -39.43846 1.000 45.24780 46 ILE D N 1
ATOM 2206 C CA . ILE D 2 49 ? -15.96463 50.24955 -39.08310 1.000 54.30890 46 ILE D CA 1
ATOM 2207 C C . ILE D 2 49 ? -15.71256 48.77874 -39.39429 1.000 55.52294 46 ILE D C 1
ATOM 2208 O O . ILE D 2 49 ? -14.64273 48.40695 -39.90392 1.000 45.29260 46 ILE D O 1
ATOM 2213 N N . CYS D 2 50 ? -16.69275 47.91687 -39.08357 1.000 44.45803 47 CYS D N 1
ATOM 2214 C CA . CYS D 2 50 ? -16.49985 46.48047 -39.26604 1.000 49.64535 47 CYS D CA 1
ATOM 2215 C C . CYS D 2 50 ? -16.38079 46.12884 -40.73459 1.000 47.35275 47 CYS D C 1
ATOM 2216 O O . CYS D 2 50 ? -15.54736 45.29091 -41.11262 1.000 48.69430 47 CYS D O 1
ATOM 2219 N N . VAL D 2 51 ? -17.20408 46.75774 -41.57869 1.000 45.19852 48 VAL D N 1
ATOM 2220 C CA . VAL D 2 51 ? -17.07179 46.55357 -43.01908 1.000 45.59593 48 VAL D CA 1
ATOM 2221 C C . VAL D 2 51 ? -15.66631 46.91426 -43.47236 1.000 48.10421 48 VAL D C 1
ATOM 2222 O O . VAL D 2 51 ? -15.00644 46.14460 -44.18007 1.000 49.69714 48 VAL D O 1
ATOM 2226 N N . ARG D 2 52 ? -15.19039 48.09769 -43.06963 1.000 51.55450 49 ARG D N 1
ATOM 2227 C CA . ARG D 2 52 ? -13.86356 48.53347 -43.48997 1.000 58.33303 49 ARG D CA 1
ATOM 2228 C C . ARG D 2 52 ? -12.79958 47.59060 -42.96158 1.000 50.33939 49 ARG D C 1
ATOM 2229 O O . ARG D 2 52 ? -11.84488 47.26444 -43.67332 1.000 51.05127 49 ARG D O 1
ATOM 2237 N N . LEU D 2 53 ? -12.94866 47.14174 -41.71030 1.000 41.81135 50 LEU D N 1
ATOM 2238 C CA . LEU D 2 53 ? -11.98276 46.20162 -41.15699 1.000 53.59870 50 LEU D CA 1
ATOM 2239 C C . LEU D 2 53 ? -12.02726 44.87832 -41.90731 1.000 51.28349 50 LEU D C 1
ATOM 2240 O O . LEU D 2 53 ? -10.97755 44.30087 -42.21797 1.000 50.58393 50 LEU D O 1
ATOM 2245 N N . CYS D 2 54 ? -13.23447 44.39862 -42.23375 1.000 42.71873 51 CYS D N 1
ATOM 2246 C CA . CYS D 2 54 ? -13.34956 43.17196 -43.02304 1.000 47.82598 51 CYS D CA 1
ATOM 2247 C C . CYS D 2 54 ? -12.74755 43.35368 -44.40997 1.000 57.40827 51 CYS D C 1
ATOM 2248 O O . CYS D 2 54 ? -12.11625 42.43579 -44.94906 1.000 55.84342 51 CYS D O 1
ATOM 2251 N N . GLU D 2 55 ? -12.93173 44.53496 -45.00408 1.000 59.72193 52 GLU D N 1
ATOM 2252 C CA . GLU D 2 55 ? -12.38863 44.77711 -46.33966 1.000 66.22390 52 GLU D CA 1
ATOM 2253 C C . GLU D 2 55 ? -10.86318 44.77807 -46.34200 1.000 61.79461 52 GLU D C 1
ATOM 2254 O O . GLU D 2 55 ? -10.24794 44.38221 -47.33504 1.000 59.68837 52 GLU D O 1
ATOM 2260 N N . GLN D 2 56 ? -10.23409 45.19206 -45.24883 1.000 61.86144 53 GLN D N 1
ATOM 2261 C CA . GLN D 2 56 ? -8.78109 45.11010 -45.16737 1.000 68.45285 53 GLN D CA 1
ATOM 2262 C C . GLN D 2 56 ? -8.27021 43.74269 -44.71514 1.000 57.45177 53 GLN D C 1
ATOM 2263 O O . GLN D 2 56 ? -7.05836 43.59465 -44.52619 1.000 56.04128 53 GLN D O 1
ATOM 2269 N N . GLY D 2 57 ? -9.13631 42.74283 -44.53920 1.000 49.63528 54 GLY D N 1
ATOM 2270 C CA . GLY D 2 57 ? -8.68788 41.39632 -44.21707 1.000 48.57278 54 GLY D CA 1
ATOM 2271 C C . GLY D 2 57 ? -8.65557 40.98956 -42.75077 1.000 55.20811 54 GLY D C 1
ATOM 2272 O O . GLY D 2 57 ? -8.08394 39.93560 -42.43348 1.000 54.12939 54 GLY D O 1
ATOM 2273 N N . ILE D 2 58 ? -9.24138 41.77524 -41.84199 1.000 57.80713 55 ILE D N 1
ATOM 2274 C CA . ILE D 2 58 ? -9.36457 41.30183 -40.46341 1.000 55.61864 55 ILE D CA 1
ATOM 2275 C C . ILE D 2 58 ? -10.30665 40.10296 -40.42762 1.000 54.81856 55 ILE D C 1
ATOM 2276 O O . ILE D 2 58 ? -11.44091 40.17016 -40.92481 1.000 47.23455 55 ILE D O 1
ATOM 2281 N N . ASN D 2 59 ? -9.84728 39.00523 -39.82733 1.000 48.79666 56 ASN D N 1
ATOM 2282 C CA . ASN D 2 59 ? -10.65830 37.79579 -39.76114 1.000 45.23294 56 ASN D CA 1
ATOM 2283 C C . ASN D 2 59 ? -11.95356 38.06532 -38.99669 1.000 42.83691 56 ASN D C 1
ATOM 2284 O O . ASN D 2 59 ? -11.91165 38.57154 -37.87042 1.000 46.74125 56 ASN D O 1
ATOM 2289 N N . PRO D 2 60 ? -13.11666 37.71300 -39.56800 1.000 46.14922 57 PRO D N 1
ATOM 2290 C CA . PRO D 2 60 ? -14.39591 38.13352 -38.94213 1.000 41.47941 57 PRO D CA 1
ATOM 2291 C C . PRO D 2 60 ? -14.71211 37.41837 -37.65126 1.000 44.90861 57 PRO D C 1
ATOM 2292 O O . PRO D 2 60 ? -15.42450 37.98615 -36.81849 1.000 45.46637 57 PRO D O 1
ATOM 2296 N N . GLU D 2 61 ? -14.24341 36.17985 -37.46603 1.000 42.72488 58 GLU D N 1
ATOM 2297 C CA . GLU D 2 61 ? -14.49529 35.50758 -36.19313 1.000 47.41546 58 GLU D CA 1
ATOM 2298 C C . GLU D 2 61 ? -13.68490 36.15218 -35.07227 1.000 45.71637 58 GLU D C 1
ATOM 2299 O O . GLU D 2 61 ? -14.19717 36.34598 -33.96163 1.000 45.16852 58 GLU D O 1
ATOM 2305 N N . ALA D 2 62 ? -12.43305 36.53635 -35.35614 1.000 46.21792 59 ALA D N 1
ATOM 2306 C CA . ALA D 2 62 ? -11.68894 37.34733 -34.39520 1.000 50.34544 59 ALA D CA 1
ATOM 2307 C C . ALA D 2 62 ? -12.38518 38.67813 -34.13474 1.000 48.08558 59 ALA D C 1
ATOM 2308 O O . ALA D 2 62 ? -12.43201 39.14558 -32.99292 1.000 41.46657 59 ALA D O 1
ATOM 2310 N N . LEU D 2 63 ? -12.90990 39.31981 -35.18346 1.000 44.08106 60 LEU D N 1
ATOM 2311 C CA . LEU D 2 63 ? -13.58564 40.59878 -34.98500 1.000 40.17648 60 LEU D CA 1
ATOM 2312 C C . LEU D 2 63 ? -14.80141 40.43585 -34.08129 1.000 45.89622 60 LEU D C 1
ATOM 2313 O O . LEU D 2 63 ? -15.05380 41.26993 -33.19488 1.000 42.03543 60 LEU D O 1
ATOM 2318 N N . SER D 2 64 ? -15.57267 39.36703 -34.29602 1.000 39.23229 61 SER D N 1
ATOM 2319 C CA . SER D 2 64 ? -16.74699 39.13346 -33.45716 1.000 43.61099 61 SER D CA 1
ATOM 2320 C C . SER D 2 64 ? -16.34586 38.81889 -32.01966 1.000 43.01850 61 SER D C 1
ATOM 2321 O O . SER D 2 64 ? -16.96560 39.32422 -31.07872 1.000 44.80405 61 SER D O 1
ATOM 2324 N N . SER D 2 65 ? -15.32177 37.97410 -31.83531 1.000 43.89901 62 SER D N 1
ATOM 2325 C CA . SER D 2 65 ? -14.77394 37.72959 -30.50278 1.000 48.47853 62 SER D CA 1
ATOM 2326 C C . SER D 2 65 ? -14.36775 39.04178 -29.82795 1.000 44.18556 62 SER D C 1
ATOM 2327 O O . SER D 2 65 ? -14.73966 39.30435 -28.67861 1.000 43.57869 62 SER D O 1
ATOM 2330 N N . VAL D 2 66 ? -13.64542 39.90332 -30.54829 1.000 39.72497 63 VAL D N 1
ATOM 2331 C CA . VAL D 2 66 ? -13.26333 41.20162 -29.97946 1.000 40.66170 63 VAL D CA 1
ATOM 2332 C C . VAL D 2 66 ? -14.49982 42.00472 -29.57094 1.000 47.68070 63 VAL D C 1
ATOM 2333 O O . VAL D 2 66 ? -14.57841 42.52871 -28.45344 1.000 46.66979 63 VAL D O 1
ATOM 2337 N N . ILE D 2 67 ? -15.49268 42.10004 -30.45739 1.000 44.63087 64 ILE D N 1
ATOM 2338 C CA . ILE D 2 67 ? -16.64727 42.94454 -30.15598 1.000 42.40728 64 ILE D CA 1
ATOM 2339 C C . ILE D 2 67 ? -17.39498 42.40998 -28.94704 1.000 41.95797 64 ILE D C 1
ATOM 2340 O O . ILE D 2 67 ? -17.79579 43.17182 -28.05415 1.000 43.74887 64 ILE D O 1
ATOM 2345 N N . LYS D 2 68 ? -17.58346 41.09136 -28.89232 1.000 37.84341 65 LYS D N 1
ATOM 2346 C CA . LYS D 2 68 ? -18.28550 40.50147 -27.75906 1.000 46.58076 65 LYS D CA 1
ATOM 2347 C C . LYS D 2 68 ? -17.55332 40.79942 -26.46013 1.000 53.67353 65 LYS D C 1
ATOM 2348 O O . LYS D 2 68 ? -18.18653 41.10129 -25.44049 1.000 44.38965 65 LYS D O 1
ATOM 2354 N N . GLU D 2 69 ? -16.21385 40.76853 -26.48926 1.000 53.60268 66 GLU D N 1
ATOM 2355 C CA . GLU D 2 69 ? -15.46355 40.98043 -25.25630 1.000 48.98137 66 GLU D CA 1
ATOM 2356 C C . GLU D 2 69 ? -15.43568 42.45102 -24.86479 1.000 40.43950 66 GLU D C 1
ATOM 2357 O O . GLU D 2 69 ? -15.43922 42.75983 -23.67362 1.000 46.47994 66 GLU D O 1
ATOM 2363 N N . LEU D 2 70 ? -15.41670 43.37953 -25.83213 1.000 44.05793 67 LEU D N 1
ATOM 2364 C CA . LEU D 2 70 ? -15.47020 44.79760 -25.45499 1.000 45.38360 67 LEU D CA 1
ATOM 2365 C C . LEU D 2 70 ? -16.83454 45.18781 -24.89163 1.000 45.64541 67 LEU D C 1
ATOM 2366 O O . LEU D 2 70 ? -16.91379 46.07120 -24.02486 1.000 41.79128 67 LEU D O 1
ATOM 2371 N N . ARG D 2 71 ? -17.90867 44.55133 -25.37766 1.000 43.27880 68 ARG D N 1
ATOM 2372 C CA . ARG D 2 71 ? -19.24222 44.75745 -24.80776 1.000 52.65560 68 ARG D CA 1
ATOM 2373 C C . ARG D 2 71 ? -19.35021 44.27775 -23.36241 1.000 64.55012 68 ARG D C 1
ATOM 2374 O O . ARG D 2 71 ? -20.08162 44.87775 -22.57049 1.000 57.76587 68 ARG D O 1
ATOM 2382 N N . LYS D 2 72 ? -18.70641 43.17174 -22.99002 1.000 66.83043 69 LYS D N 1
ATOM 2383 C CA . LYS D 2 72 ? -18.84384 42.81110 -21.58200 1.000 70.97489 69 LYS D CA 1
ATOM 2384 C C . LYS D 2 72 ? -18.06804 43.77869 -20.70724 1.000 66.55772 69 LYS D C 1
ATOM 2385 O O . LYS D 2 72 ? -18.39084 43.94251 -19.52742 1.000 70.91519 69 LYS D O 1
ATOM 2391 N N . ALA D 2 73 ? -17.06042 44.44633 -21.27421 1.000 65.37173 70 ALA D N 1
ATOM 2392 C CA . ALA D 2 73 ? -16.36889 45.49406 -20.53447 1.000 64.98085 70 ALA D CA 1
ATOM 2393 C C . ALA D 2 73 ? -17.24813 46.72048 -20.31790 1.000 71.88993 70 ALA D C 1
ATOM 2394 O O . ALA D 2 73 ? -17.10613 47.40007 -19.29399 1.000 69.44883 70 ALA D O 1
ATOM 2396 N N . THR D 2 74 ? -18.15580 47.03292 -21.25068 1.000 80.67804 71 THR D N 1
ATOM 2397 C CA . THR D 2 74 ? -18.89149 48.28768 -21.11088 1.000 91.53838 71 THR D CA 1
ATOM 2398 C C . THR D 2 74 ? -19.90272 48.21390 -19.97195 1.000 100.85733 71 THR D C 1
ATOM 2399 O O . THR D 2 74 ? -19.99372 49.14211 -19.16074 1.000 98.70376 71 THR D O 1
ATOM 2403 N N . GLU D 2 75 ? -20.65232 47.11671 -19.87067 1.000 113.31259 72 GLU D N 1
ATOM 2404 C CA . GLU D 2 75 ? -21.63299 47.01400 -18.79863 1.000 120.98387 72 GLU D CA 1
ATOM 2405 C C . GLU D 2 75 ? -20.99973 46.66436 -17.45809 1.000 115.44475 72 GLU D C 1
ATOM 2406 O O . GLU D 2 75 ? -21.58888 46.96213 -16.41420 1.000 122.50197 72 GLU D O 1
ATOM 2412 N N . ALA D 2 76 ? -19.81432 46.05542 -17.45612 1.000 102.11725 73 ALA D N 1
ATOM 2413 C CA . ALA D 2 76 ? -19.12716 45.80794 -16.19360 1.000 98.52469 73 ALA D CA 1
ATOM 2414 C C . ALA D 2 76 ? -18.73690 47.11738 -15.52155 1.000 105.07606 73 ALA D C 1
ATOM 2415 O O . ALA D 2 76 ? -19.07249 47.35645 -14.35674 1.000 112.05643 73 ALA D O 1
ATOM 2417 N N . LEU D 2 77 ? -18.04762 47.98660 -16.25130 1.000 106.55444 74 LEU D N 1
ATOM 2418 C CA . LEU D 2 77 ? -17.45754 49.20076 -15.68593 1.000 107.59345 74 LEU D CA 1
ATOM 2419 C C . LEU D 2 77 ? -18.49251 50.20546 -15.17956 1.000 105.78061 74 LEU D C 1
ATOM 2420 O O . LEU D 2 77 ? -19.61487 50.27133 -15.67918 1.000 103.46250 74 LEU D O 1
#

Radius of gyration: 22.28 Å; Cα contacts (8 Å, |Δi|>4): 308; chains: 4; bounding box: 54×50×62 Å

Nearest PDB structures (foldseek):
  9g3x-assembly1_P  TM=9.644E-01  e=6.506E-07  Sus scrofa
  9eoj-assembly1_D  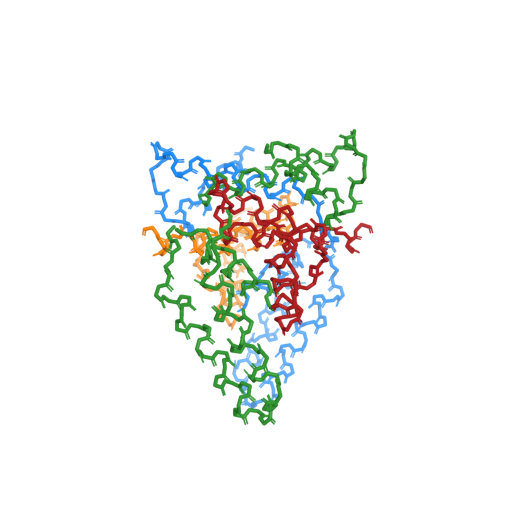TM=1.012E+00  e=2.101E-05  Xenopus laevis
  6l7r-assembly1_B  TM=9.431E-01  e=3.051E-02  Thermochaetoides thermophila DSM 1495
  9eoj-assembly1_B  TM=9.980E-01  e=3.074E-05  Xenopus laevis
  7qj9-assembly1_d  TM=9.252E-01  e=1.370E-05  Homo sapiens

InterPro domains:
  IPR007259 Gamma-tubulin complex component protein [PTHR19302] (40-1016)
  IPR040457 Gamma tubulin complex component, C-terminal [PF04130] (716-1017)
  IPR041470 Gamma tubulin complex component protein, N-terminal [PF17681] (271-591)
  IPR042241 Gamma tubulin complex component, C-terminal domain superfamily [G3DSA:1.20.120.1900] (716-1018)
  IPR059169 Gamma-tubulin complex component 5, N-terminal extension [cd22572] (15-108)

Sequence (305 aa):
AQQERDVRELVRGVAGLQDEADPNFQLALNFAWSNFRFHRFLDVNSHKIEKTIEGIYEKFVIHSDLSKAASWKRLTEEFLNADAHYSILSLLLCLSAAANLNAVRETMDVLLEISRILNTGLDMETLSICVRLCEQGINPEALSSVIKELRKATEALQERDVRELVRGVAGLQDEADPNFQLALNFAWSNFRFHDVNSHKIEKTIEGIYEKFVIHSDLSKAASWKRLTEEFLNAPLDAHYSILSLLLCLSAVRETMDVLLEISRILNTGLDMETLSICVRLCEQGINPEALSSVIKELRKATEAL